Protein AF-A0A445CK31-F1 (afdb_monomer_lite)

pLDDT: mean 72.43, std 23.03, range [30.0, 97.19]

InterPro domains:
  IPR036047 F-box-like domain superfamily [SSF81383] (67-124)
  IPR040338 Putative F-box protein At1g67623-like [PTHR33784] (73-207)
  IPR057136 At2g35280-like, TPR domain [PF23310] (136-219)

Organism: Arachis hypogaea (NCBI:txid3818)

Radius of gyration: 24.24 Å; chains: 1; bounding box: 58×42×81 Å

Foldseek 3Di:
DDPDPVVVVVVVLVQLVVLLVVLCVVLVVPDDDDDCVCVVVVPDPVVPPPDDDDDDDDDDDDPPPPPVPPDPLVVDDLQVLLVVLLVQQLVDPSVLSVQLNPDPSSVVSSPDLSNLLNGDPVSDALQVLLVDCDDSNVVSLVSSVVSPNLNSLLSVLVNCVPNVVVNVSSLVSLVVSVVVPDPSSLLVNLVCLCPVNPDPVSNVVSVVSVVVCVVVVVVVVVVVSVVRNVVVVVVVVVVVVVVD

Structure (mmCIF, N/CA/C/O backbone):
data_AF-A0A445CK31-F1
#
_entry.id   AF-A0A445CK31-F1
#
loop_
_atom_site.group_PDB
_atom_site.id
_atom_site.type_symbol
_atom_site.label_atom_id
_atom_site.label_alt_id
_atom_site.label_comp_id
_atom_site.label_asym_id
_atom_site.label_entity_id
_atom_site.label_seq_id
_atom_site.pdbx_PDB_ins_code
_atom_site.Cartn_x
_atom_site.Cartn_y
_atom_site.Cartn_z
_atom_site.occupancy
_atom_site.B_iso_or_equiv
_atom_site.auth_seq_id
_atom_site.auth_comp_id
_atom_site.auth_asym_id
_atom_site.auth_atom_id
_atom_site.pdbx_PDB_model_num
ATOM 1 N N . MET A 1 1 ? -38.264 -17.952 15.409 1.00 32.66 1 MET A N 1
ATOM 2 C CA . MET A 1 1 ? -37.020 -18.048 14.614 1.00 32.66 1 MET A CA 1
ATOM 3 C C . MET A 1 1 ? -36.109 -16.921 15.067 1.00 32.66 1 MET A C 1
ATOM 5 O O . MET A 1 1 ? -36.376 -15.781 14.728 1.00 32.66 1 MET A O 1
ATOM 9 N N . GLY A 1 2 ? -35.140 -17.196 15.935 1.00 40.47 2 GLY A N 1
ATOM 10 C CA . GLY A 1 2 ? -34.363 -16.142 16.592 1.00 40.47 2 GLY A CA 1
ATOM 11 C C . GLY A 1 2 ? -33.250 -16.729 17.446 1.00 40.47 2 GLY A C 1
ATOM 12 O O . GLY A 1 2 ? -33.326 -16.686 18.663 1.00 40.47 2 GLY A O 1
ATOM 13 N N . ALA A 1 3 ? -32.277 -17.359 16.794 1.00 35.12 3 ALA A N 1
ATOM 14 C CA . ALA A 1 3 ? -31.026 -17.811 17.396 1.00 35.12 3 ALA A CA 1
ATOM 15 C C . ALA A 1 3 ? -30.030 -18.053 16.250 1.00 35.12 3 ALA A C 1
ATOM 17 O O . ALA A 1 3 ? -29.994 -19.140 15.682 1.00 35.12 3 ALA A O 1
ATOM 18 N N . SER A 1 4 ? -29.297 -17.017 15.836 1.00 37.91 4 SER A N 1
ATOM 19 C CA . SER A 1 4 ? -28.162 -17.170 14.900 1.00 37.91 4 SER A CA 1
ATOM 20 C C . SER A 1 4 ? -27.179 -15.991 14.898 1.00 37.91 4 SER A C 1
ATOM 22 O O . SER A 1 4 ? -26.042 -16.165 14.468 1.00 37.91 4 SER A O 1
ATOM 24 N N . ASN A 1 5 ? -27.541 -14.817 15.433 1.00 35.84 5 ASN A N 1
ATOM 25 C CA . ASN A 1 5 ? -26.630 -13.663 15.427 1.00 35.84 5 ASN A CA 1
ATOM 26 C C . ASN A 1 5 ? -25.505 -13.744 16.475 1.00 35.84 5 ASN A C 1
ATOM 28 O O . ASN A 1 5 ? -24.378 -13.364 16.168 1.00 35.84 5 ASN A O 1
ATOM 32 N N . ASP A 1 6 ? -25.749 -14.285 17.673 1.00 35.91 6 ASP A N 1
ATOM 33 C CA . ASP A 1 6 ? -24.729 -14.307 18.739 1.00 35.91 6 ASP A CA 1
ATOM 34 C C . ASP A 1 6 ? -23.572 -15.286 18.468 1.00 35.91 6 ASP A C 1
ATOM 36 O O . ASP A 1 6 ? -22.437 -15.030 18.873 1.00 35.91 6 ASP A O 1
ATOM 40 N N . SER A 1 7 ? -23.816 -16.367 17.718 1.00 33.72 7 SER A N 1
ATOM 41 C CA . SER A 1 7 ? -22.784 -17.338 17.322 1.00 33.72 7 SER A CA 1
ATOM 42 C C . SER A 1 7 ? -21.912 -16.858 16.159 1.00 33.72 7 SER A C 1
ATOM 44 O O . SER A 1 7 ? -20.733 -17.188 16.104 1.00 33.72 7 SER A O 1
ATOM 46 N N . LEU A 1 8 ? -22.455 -16.052 15.241 1.00 32.41 8 LEU A N 1
ATOM 47 C CA . LEU A 1 8 ? -21.660 -15.390 14.197 1.00 32.41 8 LEU A CA 1
ATOM 48 C C . LEU A 1 8 ? -20.801 -14.262 14.791 1.00 32.41 8 LEU A C 1
ATOM 50 O O . LEU A 1 8 ? -19.651 -14.076 14.398 1.00 32.41 8 LEU A O 1
ATOM 54 N N . LEU A 1 9 ? -21.331 -13.548 15.789 1.00 32.16 9 LEU A N 1
ATOM 55 C CA . LEU A 1 9 ? -20.642 -12.462 16.489 1.00 32.16 9 LEU A CA 1
ATOM 56 C C . LEU A 1 9 ? -19.445 -12.933 17.330 1.00 32.16 9 LEU A C 1
ATOM 58 O O . LEU A 1 9 ? -18.441 -12.221 17.393 1.00 32.16 9 LEU A O 1
ATOM 62 N N . SER A 1 10 ? -19.511 -14.116 17.951 1.00 32.97 10 SER A N 1
ATOM 63 C CA . SER A 1 10 ? -18.375 -14.676 18.698 1.00 32.97 10 SER A CA 1
ATOM 64 C C . SER A 1 10 ? -17.238 -15.115 17.769 1.00 32.97 10 SER A C 1
ATOM 66 O O . SER A 1 10 ? -16.079 -14.802 18.034 1.00 32.97 10 SER A O 1
ATOM 68 N N . VAL A 1 11 ? -17.562 -15.735 16.630 1.00 33.84 11 VAL A N 1
ATOM 69 C CA . VAL A 1 11 ? -16.584 -16.145 15.605 1.00 33.84 11 VAL A CA 1
ATOM 70 C C . VAL A 1 11 ? -15.890 -14.933 14.971 1.00 33.84 11 VAL A C 1
ATOM 72 O O . VAL A 1 11 ? -14.676 -14.949 14.772 1.00 33.84 11 VAL A O 1
ATOM 75 N N . LEU A 1 12 ? -16.626 -13.845 14.720 1.00 36.56 12 LEU A N 1
ATOM 76 C CA . LEU A 1 12 ? -16.078 -12.601 14.161 1.00 36.56 12 LEU A CA 1
ATOM 77 C C . LEU A 1 12 ? -15.146 -11.858 15.132 1.00 36.56 12 LEU A C 1
ATOM 79 O O . LEU A 1 12 ? -14.173 -11.244 14.691 1.00 36.56 12 LEU A O 1
ATOM 83 N N . CYS A 1 13 ? -15.419 -11.923 16.439 1.00 39.50 13 CYS A N 1
ATOM 84 C CA . CYS A 1 13 ? -14.559 -11.341 17.472 1.00 39.50 13 CYS A CA 1
ATOM 85 C C . CYS A 1 13 ? -13.251 -12.139 17.619 1.00 39.50 13 CYS A C 1
ATOM 87 O O . CYS A 1 13 ? -12.172 -11.555 17.696 1.00 39.50 13 CYS A O 1
ATOM 89 N N . VAL A 1 14 ? -13.335 -13.474 17.563 1.00 45.78 14 VAL A N 1
ATOM 90 C CA . VAL A 1 14 ? -12.165 -14.370 17.569 1.00 45.78 14 VAL A CA 1
ATOM 91 C C . VAL A 1 14 ? -11.302 -14.163 16.328 1.00 45.78 14 VAL A C 1
ATOM 93 O O . VAL A 1 14 ? -10.081 -14.142 16.448 1.00 45.78 14 VAL A O 1
ATOM 96 N N . HIS A 1 15 ? -11.911 -13.951 15.157 1.00 48.53 15 HIS A N 1
ATOM 97 C CA . HIS A 1 15 ? -11.161 -13.635 13.946 1.00 48.53 15 HIS A CA 1
ATOM 98 C C . HIS A 1 15 ? -10.360 -12.344 14.111 1.00 48.53 15 HIS A C 1
ATOM 100 O O . HIS A 1 15 ? -9.149 -12.408 13.956 1.00 48.53 15 HIS A O 1
ATOM 106 N N . CYS A 1 16 ? -10.982 -11.230 14.518 1.00 43.97 16 CYS A N 1
ATOM 107 C CA . CYS A 1 16 ? -10.276 -9.962 14.767 1.00 43.97 16 CYS A CA 1
ATOM 108 C C . CYS A 1 16 ? -9.172 -10.077 15.823 1.00 43.97 16 CYS A C 1
ATOM 110 O O . CYS A 1 16 ? -8.088 -9.540 15.628 1.00 43.97 16 CYS A O 1
ATOM 112 N N . LEU A 1 17 ? -9.420 -10.793 16.923 1.00 49.41 17 LEU A N 1
ATOM 113 C CA . LEU A 1 17 ? -8.401 -11.065 17.940 1.00 49.41 17 LEU A CA 1
ATOM 114 C C . LEU A 1 17 ? -7.243 -11.893 17.376 1.00 49.41 17 LEU A C 1
ATOM 116 O O . LEU A 1 17 ? -6.097 -11.630 17.719 1.00 49.41 17 LEU A O 1
ATOM 120 N N . ALA A 1 18 ? -7.516 -12.853 16.492 1.00 54.72 18 ALA A N 1
ATOM 121 C CA . ALA A 1 18 ? -6.482 -13.615 15.804 1.00 54.72 18 ALA A CA 1
ATOM 122 C C . ALA A 1 18 ? -5.712 -12.760 14.785 1.00 54.72 18 ALA A C 1
ATOM 124 O O . ALA A 1 18 ? -4.500 -12.921 14.680 1.00 54.72 18 ALA A O 1
ATOM 125 N N . GLU A 1 19 ? -6.374 -11.839 14.073 1.00 53.41 19 GLU A N 1
ATOM 126 C CA . GLU A 1 19 ? -5.710 -10.870 13.185 1.00 53.41 19 GLU A CA 1
ATOM 127 C C . GLU A 1 19 ? -4.792 -9.956 14.003 1.00 53.41 19 GLU A C 1
ATOM 129 O O . GLU A 1 19 ? -3.611 -9.837 13.693 1.00 53.41 19 GLU A O 1
ATOM 134 N N . PHE A 1 20 ? -5.289 -9.407 15.113 1.00 51.22 20 PHE A N 1
ATOM 135 C CA . PHE A 1 20 ? -4.514 -8.561 16.015 1.00 51.22 20 PHE A CA 1
ATOM 136 C C . PHE A 1 20 ? -3.342 -9.300 16.668 1.00 51.22 20 PHE A C 1
ATOM 138 O O . PHE A 1 20 ? -2.221 -8.808 16.626 1.00 51.22 20 PHE A O 1
ATOM 145 N N . GLU A 1 21 ? -3.555 -10.486 17.241 1.00 51.34 21 GLU A N 1
ATOM 146 C CA . GLU A 1 21 ? -2.490 -11.284 17.861 1.00 51.34 21 GLU A CA 1
ATOM 147 C C . GLU A 1 21 ? -1.450 -11.744 16.833 1.00 51.34 21 GLU A C 1
ATOM 149 O O . GLU A 1 21 ? -0.257 -11.764 17.134 1.00 51.34 21 GLU A O 1
ATOM 154 N N . TYR A 1 22 ? -1.866 -12.073 15.605 1.00 59.03 22 TYR A N 1
ATOM 155 C CA . TYR A 1 22 ? -0.945 -12.379 14.510 1.00 59.03 22 TYR A CA 1
ATOM 156 C C . TYR A 1 22 ? -0.081 -11.161 14.167 1.00 59.03 22 TYR A C 1
ATOM 158 O O . TYR A 1 22 ? 1.147 -11.257 14.173 1.00 59.03 22 TYR A O 1
ATOM 166 N N . MET A 1 23 ? -0.705 -9.999 13.960 1.00 56.53 23 MET A N 1
ATOM 167 C CA . MET A 1 23 ? -0.007 -8.753 13.632 1.00 56.53 23 MET A CA 1
ATOM 168 C C . MET A 1 23 ? 0.908 -8.288 14.772 1.00 56.53 23 MET A C 1
ATOM 170 O O . MET A 1 23 ? 2.070 -7.955 14.543 1.00 56.53 23 MET A O 1
ATOM 174 N N . LYS A 1 24 ? 0.437 -8.364 16.021 1.00 55.00 24 LYS A N 1
ATOM 175 C CA . LYS A 1 24 ? 1.193 -8.024 17.231 1.00 55.00 24 LYS A CA 1
ATOM 176 C C . LYS A 1 24 ? 2.392 -8.944 17.441 1.00 55.00 24 LYS A C 1
ATOM 178 O O . LYS A 1 24 ? 3.468 -8.461 17.776 1.00 55.00 24 LYS A O 1
ATOM 183 N N . ARG A 1 25 ? 2.258 -10.257 17.214 1.00 56.91 25 ARG A N 1
ATOM 184 C CA . ARG A 1 25 ? 3.387 -11.206 17.307 1.00 56.91 25 ARG A CA 1
ATOM 185 C C . ARG A 1 25 ? 4.464 -10.940 16.262 1.00 56.91 25 ARG A C 1
ATOM 187 O O . ARG A 1 25 ? 5.641 -11.116 16.569 1.00 56.91 25 ARG A O 1
ATOM 194 N N . GLN A 1 26 ? 4.077 -10.514 15.061 1.00 51.72 26 GLN A N 1
ATOM 195 C CA . GLN A 1 26 ? 5.034 -10.129 14.022 1.00 51.72 26 GLN A CA 1
ATOM 196 C C . GLN A 1 26 ? 5.725 -8.796 14.357 1.00 51.72 26 GLN A C 1
ATOM 198 O O . GLN A 1 26 ? 6.923 -8.664 14.122 1.00 51.72 26 GLN A O 1
ATOM 203 N N . ASN A 1 27 ? 5.011 -7.842 14.970 1.00 45.34 27 ASN A N 1
ATOM 204 C CA . ASN A 1 27 ? 5.544 -6.517 15.314 1.00 45.34 27 ASN A CA 1
ATOM 205 C C . ASN A 1 27 ? 6.386 -6.497 16.611 1.00 45.34 27 ASN A C 1
ATOM 207 O O . ASN A 1 27 ? 7.367 -5.761 16.722 1.00 45.34 27 ASN A O 1
ATOM 211 N N . ALA A 1 28 ? 6.070 -7.361 17.584 1.00 42.91 28 ALA A N 1
ATOM 212 C CA . ALA A 1 28 ? 6.799 -7.494 18.852 1.00 42.91 28 ALA A CA 1
ATOM 213 C C . ALA A 1 28 ? 8.251 -7.987 18.688 1.00 42.91 28 ALA A C 1
ATOM 215 O O . ALA A 1 28 ? 9.035 -7.918 19.634 1.00 42.91 28 ALA A O 1
ATOM 216 N N . ARG A 1 29 ? 8.633 -8.460 17.493 1.00 39.72 29 ARG A N 1
ATOM 217 C CA . ARG A 1 29 ? 10.030 -8.758 17.146 1.00 39.72 29 ARG A CA 1
ATOM 218 C C . ARG A 1 29 ? 10.835 -7.528 16.696 1.00 39.72 29 ARG A C 1
ATOM 220 O O . ARG A 1 29 ? 12.042 -7.676 16.541 1.00 39.72 29 ARG A O 1
ATOM 227 N N . SER A 1 30 ? 10.230 -6.344 16.514 1.00 39.62 30 SER A N 1
ATOM 228 C CA . SER A 1 30 ? 10.926 -5.185 15.918 1.00 39.62 30 SER A CA 1
ATOM 229 C C . SER A 1 30 ? 10.889 -3.841 16.656 1.00 39.62 30 SER A C 1
ATOM 231 O O . SER A 1 30 ? 11.716 -3.004 16.314 1.00 39.62 30 SER A O 1
ATOM 233 N N . SER A 1 31 ? 10.055 -3.586 17.670 1.00 30.00 31 SER A N 1
ATOM 234 C CA . SER A 1 31 ? 10.205 -2.351 18.474 1.00 30.00 31 SER A CA 1
ATOM 235 C C . SER A 1 31 ? 9.333 -2.326 19.726 1.00 30.00 31 SER A C 1
ATOM 237 O O . SER A 1 31 ? 8.120 -2.496 19.653 1.00 30.00 31 SER A O 1
ATOM 239 N N . VAL A 1 32 ? 9.954 -2.034 20.871 1.00 41.84 32 VAL A N 1
ATOM 240 C CA . VAL A 1 32 ? 9.282 -1.619 22.108 1.00 41.84 32 VAL A CA 1
ATOM 241 C C . VAL A 1 32 ? 9.127 -0.104 22.063 1.00 41.84 32 VAL A C 1
ATOM 243 O O . VAL A 1 32 ? 10.099 0.598 22.317 1.00 41.84 32 VAL A O 1
ATOM 246 N N . THR A 1 33 ? 7.926 0.412 21.807 1.00 35.81 33 THR A N 1
ATOM 247 C CA . THR A 1 33 ? 7.566 1.772 22.237 1.00 35.81 33 THR A CA 1
ATOM 248 C C . THR A 1 33 ? 6.090 1.859 22.603 1.00 35.81 33 THR A C 1
ATOM 250 O O . THR A 1 33 ? 5.21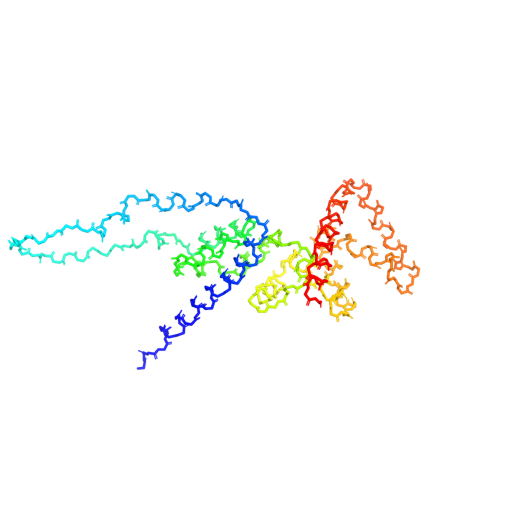3 1.436 21.861 1.00 35.81 33 THR A O 1
ATOM 253 N N . ASN A 1 34 ? 5.865 2.401 23.798 1.00 40.66 34 ASN A N 1
ATOM 254 C CA . ASN A 1 34 ? 4.604 2.524 24.517 1.00 40.66 34 ASN A CA 1
ATOM 255 C C . ASN A 1 34 ? 3.560 3.377 23.775 1.00 40.66 34 ASN A C 1
ATOM 257 O O . ASN A 1 34 ? 3.828 4.543 23.490 1.00 40.66 34 ASN A O 1
ATOM 261 N N . SER A 1 35 ? 2.340 2.859 23.590 1.00 35.72 35 SER A N 1
ATOM 262 C CA . SER A 1 35 ? 1.177 3.685 23.233 1.00 35.72 35 SER A CA 1
ATOM 263 C C . SER A 1 35 ? 0.517 4.232 24.508 1.00 35.72 35 SER A C 1
ATOM 265 O O . SER A 1 35 ? -0.133 3.519 25.278 1.00 35.72 35 SER A O 1
ATOM 267 N N . SER A 1 36 ? 0.717 5.529 24.749 1.00 34.38 36 SER A N 1
ATOM 268 C CA . SER A 1 36 ? 0.234 6.309 25.902 1.00 34.38 36 SER A CA 1
ATOM 269 C C . SER A 1 36 ? -1.296 6.441 25.988 1.00 34.38 36 SER A C 1
ATOM 271 O O . SER A 1 36 ? -1.816 6.960 26.976 1.00 34.38 36 SER A O 1
ATOM 273 N N . ILE A 1 37 ? -2.041 5.948 24.993 1.00 35.56 37 ILE A N 1
ATOM 274 C CA . ILE A 1 37 ? -3.513 5.997 24.968 1.00 35.56 37 ILE A CA 1
ATOM 275 C C . ILE A 1 37 ? -4.117 5.030 25.999 1.00 35.56 37 ILE A C 1
ATOM 277 O O . ILE A 1 37 ? -5.138 5.343 26.622 1.00 35.56 37 ILE A O 1
ATOM 281 N N . LEU A 1 38 ? -3.435 3.913 26.289 1.00 38.12 38 LEU A N 1
ATOM 282 C CA . LEU A 1 38 ? -3.850 2.970 27.335 1.00 38.12 38 LEU A CA 1
ATOM 283 C C . LEU A 1 38 ? -3.908 3.632 28.722 1.00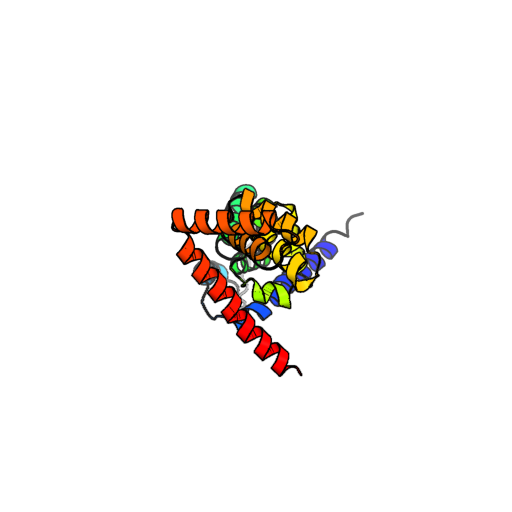 38.12 38 LEU A C 1
ATOM 285 O O . LEU A 1 38 ? -4.736 3.260 29.553 1.00 38.12 38 LEU A O 1
ATOM 289 N N . PHE A 1 39 ? -3.079 4.651 28.965 1.00 30.86 39 PHE A N 1
ATOM 290 C CA . PHE A 1 39 ? -3.001 5.299 30.271 1.00 30.86 39 PHE A CA 1
ATOM 291 C C . PHE A 1 39 ? -4.186 6.233 30.548 1.00 30.86 39 PHE A C 1
ATOM 293 O O . PHE A 1 39 ? -4.574 6.392 31.703 1.00 30.86 39 PHE A O 1
ATOM 300 N N . ILE A 1 40 ? -4.805 6.820 29.520 1.00 34.75 40 ILE A N 1
ATOM 301 C CA . ILE A 1 40 ? -5.924 7.756 29.717 1.00 34.75 40 ILE A CA 1
ATOM 302 C C . ILE A 1 40 ? -7.246 7.000 29.914 1.00 34.75 40 ILE A C 1
ATOM 304 O O . ILE A 1 40 ? -8.057 7.396 30.749 1.00 34.75 40 ILE A O 1
ATOM 308 N N . ILE A 1 41 ? -7.443 5.865 29.234 1.00 39.81 41 ILE A N 1
ATOM 309 C CA . ILE A 1 41 ? -8.677 5.071 29.370 1.00 39.81 41 ILE A CA 1
ATOM 310 C C . ILE A 1 41 ? -8.619 4.152 30.605 1.00 39.81 41 ILE A C 1
ATOM 312 O O . ILE A 1 41 ? -9.622 4.002 31.304 1.00 39.81 41 ILE A O 1
ATOM 316 N N . SER A 1 42 ? -7.444 3.600 30.948 1.00 36.31 42 SER A N 1
ATOM 317 C CA . SER A 1 42 ? -7.292 2.708 32.111 1.00 36.31 42 SER A CA 1
ATOM 318 C C . SER A 1 42 ? -7.338 3.425 33.468 1.00 36.31 42 SER A C 1
ATOM 320 O O . SER A 1 42 ? -7.583 2.767 34.478 1.00 36.31 42 SER A O 1
ATOM 322 N N . ASN A 1 43 ? -7.111 4.742 33.521 1.00 33.03 43 ASN A N 1
ATOM 323 C CA . ASN A 1 43 ? -7.119 5.514 34.772 1.00 33.03 43 ASN A CA 1
ATOM 324 C C . ASN A 1 43 ? -8.461 6.194 35.078 1.00 33.03 43 ASN A C 1
ATOM 326 O O . ASN A 1 43 ? -8.530 7.041 35.968 1.00 33.03 43 ASN A O 1
ATOM 330 N N . ASN A 1 44 ? -9.544 5.814 34.392 1.00 34.41 44 ASN A N 1
ATOM 331 C CA . ASN A 1 44 ? -10.876 6.256 34.784 1.00 34.41 44 ASN A CA 1
ATOM 332 C C . ASN A 1 44 ? -11.232 5.653 36.164 1.00 34.41 44 ASN A C 1
ATOM 334 O O . ASN A 1 44 ? -11.283 4.427 36.290 1.00 34.41 44 ASN A O 1
ATOM 338 N N . PRO A 1 45 ? -11.516 6.463 37.204 1.00 35.25 45 PRO A N 1
ATOM 339 C CA . PRO A 1 45 ? -11.845 5.972 38.547 1.00 35.25 45 PRO A CA 1
ATOM 340 C C . PRO A 1 45 ? -13.071 5.043 38.600 1.00 35.25 45 PRO A C 1
ATOM 342 O O . PRO A 1 45 ? -13.274 4.348 39.595 1.00 35.25 45 PRO A O 1
ATOM 345 N N . SER A 1 46 ? -13.874 4.997 37.533 1.00 43.50 46 SER A N 1
ATOM 346 C CA . SER A 1 46 ? -15.103 4.200 37.456 1.00 43.50 46 SER A CA 1
ATOM 347 C C . SER A 1 46 ? -14.877 2.687 37.315 1.00 43.50 46 SER A C 1
ATOM 349 O O . SER A 1 46 ? -15.799 1.918 37.569 1.00 43.50 46 SER A O 1
ATOM 351 N N . THR A 1 47 ? -13.673 2.219 36.959 1.00 37.50 47 THR A N 1
ATOM 352 C CA . THR A 1 47 ? -13.374 0.773 36.837 1.00 37.50 47 THR A CA 1
ATOM 353 C C . THR A 1 47 ? -12.906 0.127 38.145 1.00 37.50 47 THR A C 1
ATOM 355 O O . THR A 1 47 ? -12.848 -1.098 38.235 1.00 37.50 47 THR A O 1
ATOM 358 N N . LYS A 1 48 ? -12.633 0.915 39.196 1.00 31.91 48 LYS A N 1
ATOM 359 C CA . LYS A 1 48 ? -12.192 0.407 40.511 1.00 31.91 48 LYS A CA 1
ATOM 360 C C . LYS A 1 48 ? -13.317 -0.084 41.431 1.00 31.91 48 LYS A C 1
ATOM 362 O O . LYS A 1 48 ? -13.020 -0.603 42.500 1.00 31.91 48 LYS A O 1
ATOM 367 N N . PHE A 1 49 ? -14.588 0.022 41.041 1.00 31.05 49 PHE A N 1
ATOM 368 C CA . PHE A 1 49 ? -15.712 -0.310 41.931 1.00 31.05 49 PHE A CA 1
ATOM 369 C C . PHE A 1 49 ? -16.166 -1.780 41.931 1.00 31.05 49 PHE A C 1
ATOM 371 O O . PHE A 1 49 ? -17.127 -2.105 42.623 1.00 31.05 49 PHE A O 1
ATOM 378 N N . LEU A 1 50 ? -15.494 -2.691 41.215 1.00 38.97 50 LEU A N 1
ATOM 379 C CA . LEU A 1 50 ? -15.941 -4.091 41.105 1.00 38.97 50 LEU A CA 1
ATOM 380 C C . LEU A 1 50 ? -15.116 -5.137 41.866 1.00 38.97 50 LEU A C 1
ATOM 382 O O . LEU A 1 50 ? -15.293 -6.327 41.616 1.00 38.97 50 LEU A O 1
ATOM 386 N N . GLN A 1 51 ? -14.286 -4.759 42.844 1.00 40.62 51 GLN A N 1
ATOM 387 C CA . GLN A 1 51 ? -13.706 -5.752 43.758 1.00 40.62 51 GLN A CA 1
ATOM 388 C C . GLN A 1 51 ? -13.764 -5.328 45.232 1.00 40.62 51 GLN A C 1
ATOM 390 O O . GLN A 1 51 ? -13.076 -4.413 45.667 1.00 40.62 51 GLN A O 1
ATOM 395 N N . MET A 1 52 ? -14.552 -6.118 45.971 1.00 33.12 52 MET A N 1
ATOM 396 C CA . MET A 1 52 ? -14.609 -6.303 47.427 1.00 33.12 52 MET A CA 1
ATOM 397 C C . MET A 1 52 ? -15.271 -5.217 48.292 1.00 33.12 52 MET A C 1
ATOM 399 O O . MET A 1 52 ? -14.649 -4.238 48.686 1.00 33.12 52 MET A O 1
ATOM 403 N N . ALA A 1 53 ? -16.486 -5.522 48.761 1.00 30.64 53 ALA A N 1
ATOM 404 C CA . ALA A 1 53 ? -16.895 -5.292 50.148 1.00 30.64 53 ALA A CA 1
ATOM 405 C C . ALA A 1 53 ? -17.978 -6.317 50.529 1.00 30.64 53 ALA A C 1
ATOM 407 O O . ALA A 1 53 ? -18.923 -6.543 49.776 1.00 30.64 53 ALA A O 1
ATOM 408 N N . GLY A 1 54 ? -17.763 -6.990 51.659 1.00 31.36 54 GLY A N 1
ATOM 409 C CA . GLY A 1 54 ? -18.556 -8.115 52.137 1.00 31.36 54 GLY A CA 1
ATOM 410 C C . GLY A 1 54 ? -19.960 -7.766 52.631 1.00 31.36 54 GLY A C 1
ATOM 411 O O . GLY A 1 54 ? -20.366 -6.611 52.733 1.00 31.36 54 GLY A O 1
ATOM 412 N N . SER A 1 55 ? -20.678 -8.840 52.940 1.00 38.50 55 SER A N 1
ATOM 413 C CA . SER A 1 55 ? -22.035 -8.901 53.476 1.00 38.50 55 SER A CA 1
ATOM 414 C C . SER A 1 55 ? -22.316 -7.932 54.628 1.00 38.50 55 SER A C 1
ATOM 416 O O . SER A 1 55 ? -21.603 -7.934 55.632 1.00 38.50 55 SER A O 1
ATOM 418 N N . SER A 1 56 ? -23.444 -7.229 54.542 1.00 34.34 56 SER A N 1
ATOM 419 C CA . SER A 1 56 ? -24.254 -6.849 55.701 1.00 34.34 56 SER A CA 1
ATOM 420 C C . SER A 1 56 ? -25.688 -6.591 55.234 1.00 34.34 56 SER A C 1
ATOM 422 O O . SER A 1 56 ? -25.929 -5.724 54.394 1.00 34.34 56 SER A O 1
ATOM 424 N N . GLU A 1 57 ? -26.622 -7.404 55.725 1.00 45.25 57 GLU A N 1
ATOM 425 C CA . GLU A 1 57 ? -28.059 -7.285 55.480 1.00 45.25 57 GLU A CA 1
ATOM 426 C C . GLU A 1 57 ? -28.605 -5.980 56.070 1.00 45.25 57 GLU A C 1
ATOM 428 O O . GLU A 1 57 ? -28.392 -5.673 57.246 1.00 45.25 57 GLU A O 1
ATOM 433 N N . LYS A 1 58 ? -29.387 -5.237 55.280 1.00 35.00 58 LYS A N 1
ATOM 434 C CA . LYS A 1 58 ? -30.417 -4.357 55.836 1.00 35.00 58 LYS A CA 1
ATOM 435 C C . LYS A 1 58 ? -31.542 -4.114 54.838 1.00 35.00 58 LYS A C 1
ATOM 437 O O . LYS A 1 58 ? -31.364 -3.450 53.817 1.00 35.00 58 LYS A O 1
ATOM 442 N N . ASP A 1 59 ? -32.703 -4.657 55.185 1.00 42.88 59 ASP A N 1
ATOM 443 C CA . ASP A 1 59 ? -33.995 -4.440 54.546 1.00 42.88 59 ASP A CA 1
ATOM 444 C C . ASP A 1 59 ? -34.281 -2.956 54.304 1.00 42.88 59 ASP A C 1
ATOM 446 O O . ASP A 1 59 ? -34.497 -2.186 55.239 1.00 42.88 59 ASP A O 1
ATOM 450 N N . THR A 1 60 ? -34.366 -2.564 53.035 1.00 36.12 60 THR A N 1
ATOM 451 C CA . THR A 1 60 ? -35.139 -1.395 52.602 1.00 36.12 60 THR A CA 1
ATOM 452 C C . THR A 1 60 ? -35.726 -1.672 51.221 1.00 36.12 60 THR A C 1
ATOM 454 O O . THR A 1 60 ? -35.038 -2.119 50.306 1.00 36.12 60 THR A O 1
ATOM 457 N N . LYS A 1 61 ? -37.040 -1.451 51.095 1.00 45.59 61 LYS A N 1
ATOM 458 C CA . LYS A 1 61 ? -37.836 -1.669 49.880 1.00 45.59 61 LYS A CA 1
ATOM 459 C C . LYS A 1 61 ? -37.201 -0.942 48.690 1.00 45.59 61 LYS A C 1
ATOM 461 O O . LYS A 1 61 ? -37.227 0.286 48.629 1.00 45.59 61 LYS A O 1
ATOM 466 N N . LYS A 1 62 ? -36.648 -1.707 47.749 1.00 35.97 62 LYS A N 1
ATOM 467 C CA . LYS A 1 62 ? -36.055 -1.197 46.513 1.00 35.97 62 LYS A CA 1
ATOM 468 C C . LYS A 1 62 ? -37.174 -0.882 45.520 1.00 35.97 62 LYS A C 1
ATOM 470 O O . LYS A 1 62 ? -37.831 -1.782 45.008 1.00 35.97 62 LYS A O 1
ATOM 475 N N . VAL A 1 63 ? -37.410 0.403 45.274 1.00 39.84 63 VAL A N 1
ATOM 476 C CA . VAL A 1 63 ? -38.041 0.843 44.028 1.00 39.84 63 VAL A CA 1
ATOM 477 C C . VAL A 1 63 ? -36.981 0.643 42.951 1.00 39.84 63 VAL A C 1
ATOM 479 O O . VAL A 1 63 ? -35.974 1.350 42.951 1.00 39.84 63 VAL A O 1
ATOM 482 N N . ASP A 1 64 ? -37.169 -0.347 42.079 1.00 35.28 64 ASP A N 1
ATOM 483 C CA . ASP A 1 64 ? -36.326 -0.528 40.896 1.00 35.28 64 ASP A CA 1
ATOM 484 C C . ASP A 1 64 ? -36.625 0.602 39.905 1.00 35.28 64 ASP A C 1
ATOM 486 O O . ASP A 1 64 ? -37.444 0.489 38.993 1.00 35.28 64 ASP A O 1
ATOM 490 N N . VAL A 1 65 ? -35.956 1.736 40.102 1.00 41.72 65 VAL A N 1
ATOM 491 C CA . VAL A 1 65 ? -35.757 2.706 39.032 1.00 41.72 65 VAL A CA 1
ATOM 492 C C . VAL A 1 65 ? -34.680 2.113 38.130 1.00 41.72 65 VAL A C 1
ATOM 494 O O . VAL A 1 65 ? -33.488 2.211 38.422 1.00 41.72 65 VAL A O 1
ATOM 497 N N . PHE A 1 66 ? -35.096 1.469 37.039 1.00 44.38 66 PHE A N 1
ATOM 498 C CA . PHE A 1 66 ? -34.203 1.151 35.927 1.00 44.38 66 PHE A CA 1
ATOM 499 C C . PHE A 1 66 ? -33.757 2.470 35.289 1.00 44.38 66 PHE A C 1
ATOM 501 O O . PHE A 1 66 ? -34.354 2.958 34.332 1.00 44.38 66 PHE A O 1
ATOM 508 N N . VAL A 1 67 ? -32.710 3.079 35.841 1.00 47.56 67 VAL A N 1
ATOM 509 C CA . VAL A 1 67 ? -31.958 4.108 35.130 1.00 47.56 67 VAL A CA 1
ATOM 510 C C . VAL A 1 67 ? -31.272 3.380 33.982 1.00 47.56 67 VAL A C 1
ATOM 512 O O . VAL A 1 67 ? -30.313 2.637 34.196 1.00 47.56 67 VAL A O 1
ATOM 515 N N . GLN A 1 68 ? -31.799 3.528 32.765 1.00 51.69 68 GLN A N 1
ATOM 516 C CA . GLN A 1 68 ? -31.073 3.132 31.564 1.00 51.69 68 GLN A CA 1
ATOM 517 C C . GLN A 1 68 ? -29.820 4.000 31.499 1.00 51.69 68 GLN A C 1
ATOM 519 O O . GLN A 1 68 ? -29.860 5.152 31.079 1.00 51.69 68 GLN A O 1
ATOM 524 N N . HIS A 1 69 ? -28.708 3.466 31.992 1.00 58.03 69 HIS A N 1
ATOM 525 C CA . HIS A 1 69 ? -27.426 4.122 31.843 1.00 58.03 69 HIS A CA 1
ATOM 526 C C . HIS A 1 69 ? -27.004 3.931 30.385 1.00 58.03 69 HIS A C 1
ATOM 528 O O . HIS A 1 69 ? -26.511 2.868 30.005 1.00 58.03 69 HIS A O 1
ATOM 534 N N . GLU A 1 70 ? -27.262 4.934 29.544 1.00 62.03 70 GLU A N 1
ATOM 535 C CA . GLU A 1 70 ? -26.721 4.944 28.190 1.00 62.03 70 GLU A CA 1
ATOM 536 C C . GLU A 1 70 ? -25.196 4.873 28.276 1.00 62.03 70 GLU A C 1
ATOM 538 O O . GLU A 1 70 ? -24.550 5.615 29.022 1.00 62.03 70 GLU A O 1
ATOM 543 N N . CYS A 1 71 ? -24.617 3.923 27.541 1.00 69.75 71 CYS A N 1
ATOM 544 C CA . CYS A 1 71 ? -23.174 3.822 27.420 1.00 69.75 71 CYS A CA 1
ATOM 545 C C . CYS A 1 71 ? -22.653 5.145 26.838 1.00 69.75 71 CYS A C 1
ATOM 547 O O . CYS A 1 71 ? -23.124 5.533 25.768 1.00 69.75 71 CYS A O 1
ATOM 549 N N . PRO A 1 72 ? -21.659 5.807 27.459 1.00 74.88 72 PRO A N 1
ATOM 550 C CA . PRO A 1 72 ? -21.124 7.070 26.951 1.00 74.88 72 PRO A CA 1
ATOM 551 C C . PRO A 1 72 ? -20.641 7.000 25.495 1.00 74.88 72 PRO A C 1
ATOM 553 O O . PRO A 1 72 ? -20.634 8.003 24.792 1.00 74.88 72 PRO A O 1
ATOM 556 N N . LEU A 1 73 ? -20.274 5.807 25.015 1.00 77.62 73 LEU A N 1
ATOM 557 C CA . LEU A 1 73 ? -19.849 5.582 23.631 1.00 77.62 73 LEU A CA 1
ATOM 558 C C . LEU A 1 73 ? -21.000 5.645 22.618 1.00 77.62 73 LEU A C 1
ATOM 560 O O . LEU A 1 73 ? -20.756 5.919 21.446 1.00 77.62 73 LEU A O 1
ATOM 564 N N . ASN A 1 74 ? -22.239 5.432 23.062 1.00 80.50 74 ASN A N 1
ATOM 565 C CA . ASN A 1 74 ? -23.432 5.555 22.224 1.00 80.5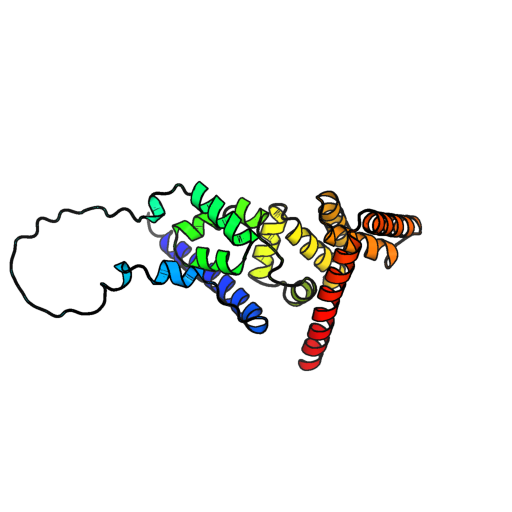0 74 ASN A CA 1
ATOM 566 C C . ASN A 1 74 ? -23.904 7.012 22.087 1.00 80.50 74 ASN A C 1
ATOM 568 O O . ASN A 1 74 ? -24.810 7.274 21.304 1.00 80.50 74 ASN A O 1
ATOM 572 N N . LEU A 1 75 ? -23.300 7.950 22.828 1.00 84.31 75 LEU A N 1
ATOM 573 C CA . LEU A 1 75 ? -23.638 9.375 22.754 1.00 84.31 75 LEU A CA 1
ATOM 574 C C . LEU A 1 75 ? -23.133 10.029 21.464 1.00 84.31 75 LEU A C 1
ATOM 576 O O . LEU A 1 75 ? -23.674 11.047 21.037 1.00 84.31 75 LEU A O 1
ATOM 580 N N . LEU A 1 76 ? -22.086 9.466 20.854 1.00 88.00 76 LEU A N 1
ATOM 581 C CA . LEU A 1 76 ? -21.551 9.952 19.589 1.00 88.00 76 LEU A CA 1
ATOM 582 C C . LEU A 1 76 ? -22.081 9.112 18.419 1.00 88.00 76 LEU A C 1
ATOM 584 O O . LEU A 1 76 ? -22.078 7.879 18.506 1.00 88.00 76 LEU A O 1
ATOM 588 N N . PRO A 1 77 ? -22.474 9.755 17.302 1.00 89.06 77 PRO A N 1
ATOM 589 C CA . PRO A 1 77 ? -22.799 9.054 16.068 1.00 89.06 77 PRO A CA 1
ATOM 590 C C . PRO A 1 77 ? -21.637 8.182 15.581 1.00 89.06 77 PRO A C 1
ATOM 592 O O . PRO A 1 77 ? -20.459 8.495 15.793 1.00 89.06 77 PRO A O 1
ATOM 595 N N . ARG A 1 78 ? -21.961 7.093 14.877 1.00 89.12 78 ARG A N 1
ATOM 596 C CA . ARG A 1 78 ? -20.970 6.152 14.323 1.00 89.12 78 ARG A CA 1
ATOM 597 C C . ARG A 1 78 ? -19.981 6.848 13.388 1.00 89.12 78 ARG A C 1
ATOM 599 O O . ARG A 1 78 ? -18.819 6.456 13.316 1.00 89.12 78 ARG A O 1
ATOM 606 N N . GLU A 1 79 ? -20.435 7.877 12.693 1.00 90.81 79 GLU A N 1
ATOM 607 C CA . GLU A 1 79 ? -19.662 8.668 11.743 1.00 90.81 79 GLU A CA 1
ATOM 608 C C . GLU A 1 79 ? -18.509 9.385 12.452 1.00 90.81 79 GLU A C 1
ATOM 610 O O . GLU A 1 79 ? -17.381 9.363 11.967 1.00 90.81 79 GLU A O 1
ATOM 615 N N . ILE A 1 80 ? -18.750 9.923 13.654 1.00 93.56 80 ILE A N 1
ATOM 616 C CA . ILE A 1 80 ? -17.708 10.566 14.468 1.00 93.56 80 ILE A CA 1
ATOM 617 C C . ILE A 1 80 ? -16.662 9.541 14.903 1.00 93.56 80 ILE A C 1
ATOM 619 O O . ILE A 1 80 ? -15.463 9.790 14.788 1.00 93.56 80 ILE A O 1
ATOM 623 N N . TRP A 1 81 ? -17.096 8.354 15.332 1.00 94.25 81 TRP A N 1
ATOM 624 C CA . TRP A 1 81 ? -16.168 7.269 15.653 1.00 94.25 81 TRP A CA 1
ATOM 625 C C . TRP A 1 81 ? -15.373 6.789 14.441 1.00 94.25 81 TRP A C 1
ATOM 627 O O . TRP A 1 81 ? -14.221 6.396 14.599 1.00 94.25 81 TRP A O 1
ATOM 637 N N . SER A 1 82 ? -15.964 6.829 13.247 1.00 94.25 82 SER A N 1
ATOM 638 C CA . SER A 1 82 ? -15.290 6.434 12.007 1.00 94.25 82 SER A CA 1
ATOM 639 C C . SER A 1 82 ? -14.219 7.454 11.627 1.00 94.25 82 SER A C 1
ATOM 641 O O . SER A 1 82 ? -13.103 7.055 11.328 1.00 94.25 82 SER A O 1
ATOM 643 N N . ILE A 1 83 ? -14.499 8.757 11.764 1.00 94.44 83 ILE A N 1
ATOM 644 C CA . ILE A 1 83 ? -13.497 9.825 11.593 1.00 94.44 83 ILE A CA 1
ATOM 645 C C . ILE A 1 83 ? -12.334 9.639 12.575 1.00 94.44 83 ILE A C 1
ATOM 647 O O . ILE A 1 83 ? -11.172 9.703 12.178 1.00 94.44 83 ILE A O 1
ATOM 651 N N . ILE A 1 84 ? -12.631 9.359 13.848 1.00 94.94 84 ILE A N 1
ATOM 652 C CA . ILE A 1 84 ? -11.596 9.076 14.852 1.00 94.94 84 ILE A CA 1
ATOM 653 C C . ILE A 1 84 ? -10.787 7.840 14.445 1.00 94.94 84 ILE A C 1
ATOM 655 O O . ILE A 1 84 ? -9.562 7.885 14.484 1.00 94.94 84 ILE A O 1
ATOM 659 N N . ALA A 1 85 ? -11.441 6.759 14.015 1.00 95.44 85 ALA A N 1
ATOM 660 C CA . ALA A 1 85 ? -10.759 5.546 13.576 1.00 95.44 85 ALA A CA 1
ATOM 661 C C . ALA A 1 85 ? -9.869 5.788 12.347 1.00 95.44 85 ALA A C 1
ATOM 663 O O . ALA A 1 85 ? -8.762 5.257 12.299 1.00 95.44 85 ALA A O 1
ATOM 664 N N . THR A 1 86 ? -10.306 6.623 11.399 1.00 96.31 86 THR A N 1
ATOM 665 C CA . THR A 1 86 ? -9.505 7.076 10.253 1.00 96.31 86 THR A CA 1
ATOM 666 C C . THR A 1 86 ? -8.246 7.793 10.736 1.00 96.31 86 THR A C 1
ATOM 668 O O . THR A 1 86 ? -7.143 7.420 10.352 1.00 96.31 86 THR A O 1
ATOM 671 N N . MET A 1 87 ? -8.380 8.759 11.651 1.00 95.25 87 MET A N 1
ATOM 672 C CA . MET A 1 87 ? -7.221 9.450 12.227 1.00 95.25 87 MET A CA 1
ATOM 673 C C . MET A 1 87 ? -6.285 8.486 12.962 1.00 95.25 87 MET A C 1
ATOM 675 O O . MET A 1 87 ? -5.069 8.581 12.816 1.00 95.25 87 MET A O 1
ATOM 679 N N . VAL A 1 88 ? -6.834 7.547 13.736 1.00 93.75 88 VAL A N 1
ATOM 680 C CA . VAL A 1 88 ? -6.054 6.526 14.446 1.00 93.75 88 VAL A CA 1
ATOM 681 C C . VAL A 1 88 ? -5.262 5.685 13.450 1.00 93.75 88 VAL A C 1
ATOM 683 O O . VAL A 1 88 ? -4.044 5.592 13.572 1.00 93.75 88 VAL A O 1
ATOM 686 N N . THR A 1 89 ? -5.912 5.135 12.424 1.00 93.12 89 THR A N 1
ATOM 687 C CA . THR A 1 89 ? -5.240 4.240 11.478 1.00 93.12 89 THR A CA 1
ATOM 688 C C . THR A 1 89 ? -4.264 4.941 10.544 1.00 93.12 89 THR A C 1
ATOM 690 O O . THR A 1 89 ? -3.352 4.277 10.064 1.00 93.12 89 THR A O 1
ATOM 693 N N . SER A 1 90 ? -4.416 6.240 10.276 1.00 92.00 90 SER A N 1
ATOM 694 C CA . SER A 1 90 ? -3.414 7.007 9.521 1.00 92.00 90 SER A CA 1
ATOM 695 C C . SER A 1 90 ? -2.118 7.202 10.304 1.00 92.00 90 SER A C 1
ATOM 697 O O . SER A 1 90 ? -1.079 7.461 9.709 1.00 92.00 90 SER A O 1
ATOM 699 N N . ASN A 1 91 ? -2.162 7.063 11.631 1.00 90.12 91 ASN A N 1
ATOM 700 C CA . ASN A 1 91 ? -0.985 7.179 12.489 1.00 90.12 91 ASN A CA 1
ATOM 701 C C . ASN A 1 91 ? -0.457 5.812 12.942 1.00 90.12 91 ASN A C 1
ATOM 703 O O . ASN A 1 91 ? 0.750 5.635 13.076 1.00 90.12 91 ASN A O 1
ATOM 707 N N . SER A 1 92 ? -1.347 4.850 13.197 1.00 88.25 92 SER A N 1
ATOM 708 C CA . SER A 1 92 ? -0.997 3.573 13.814 1.00 88.25 92 SER A CA 1
ATOM 709 C C . SER A 1 92 ? -2.048 2.499 13.528 1.00 88.25 92 SER A C 1
ATOM 711 O O . SER A 1 92 ? -3.169 2.526 14.041 1.00 88.25 92 SER A O 1
ATOM 713 N N . ILE A 1 93 ? -1.661 1.497 12.735 1.00 87.56 93 ILE A N 1
ATOM 714 C CA . ILE A 1 93 ? -2.477 0.293 12.525 1.00 87.56 93 ILE A CA 1
ATOM 715 C C . ILE A 1 93 ? -2.631 -0.515 13.823 1.00 87.56 93 ILE A C 1
ATOM 717 O O . ILE A 1 93 ? -3.679 -1.117 14.055 1.00 87.56 93 ILE A O 1
ATOM 721 N N . GLU A 1 94 ? -1.630 -0.508 14.707 1.00 86.50 94 GLU A N 1
ATOM 722 C CA . GLU A 1 94 ? -1.734 -1.192 16.001 1.00 86.50 94 GLU A CA 1
ATOM 723 C C . GLU A 1 94 ? -2.832 -0.572 16.872 1.00 86.50 94 GLU A C 1
ATOM 725 O O . GLU A 1 94 ? -3.654 -1.293 17.443 1.00 86.50 94 GLU A O 1
ATOM 730 N N . ASP A 1 95 ? -2.900 0.760 16.924 1.00 90.31 95 ASP A N 1
ATOM 731 C CA . ASP A 1 95 ? -3.945 1.452 17.675 1.00 90.31 95 ASP A CA 1
ATOM 732 C C . ASP A 1 95 ? -5.330 1.244 17.049 1.00 90.31 95 ASP A C 1
ATOM 734 O O . ASP A 1 95 ? -6.314 1.143 17.785 1.00 90.31 95 ASP A O 1
ATOM 738 N N . LEU A 1 96 ? -5.424 1.084 15.721 1.00 90.69 96 LEU A N 1
ATOM 739 C CA . LEU A 1 96 ? -6.678 0.694 15.071 1.00 90.69 96 LEU A CA 1
ATOM 740 C C . LEU A 1 96 ? -7.151 -0.675 15.572 1.00 90.69 96 LEU A C 1
ATOM 742 O O . LEU A 1 96 ? -8.316 -0.835 15.943 1.00 90.69 96 LEU A O 1
ATOM 746 N N . PHE A 1 97 ? -6.265 -1.669 15.609 1.00 87.06 97 PHE A N 1
ATOM 747 C CA . PHE A 1 97 ? -6.641 -2.995 16.090 1.00 87.06 97 PHE A CA 1
ATOM 748 C C . PHE A 1 97 ? -6.970 -2.999 17.590 1.00 87.06 97 PHE A C 1
ATOM 750 O O . PHE A 1 97 ? -7.934 -3.646 18.005 1.00 87.06 97 PHE A O 1
ATOM 757 N N . ASN A 1 98 ? -6.245 -2.224 18.402 1.00 89.25 98 ASN A N 1
ATOM 758 C CA . ASN A 1 98 ? -6.587 -2.011 19.812 1.00 89.25 98 ASN A CA 1
ATOM 759 C C . ASN A 1 98 ? -7.989 -1.395 19.959 1.00 89.25 98 ASN A C 1
ATOM 761 O O . ASN A 1 98 ? -8.798 -1.838 20.783 1.00 89.25 98 ASN A O 1
ATOM 765 N N . MET A 1 99 ? -8.311 -0.402 19.125 1.00 90.50 99 MET A N 1
ATOM 766 C CA . MET A 1 99 ? -9.634 0.212 19.067 1.00 90.50 99 MET A CA 1
ATOM 767 C 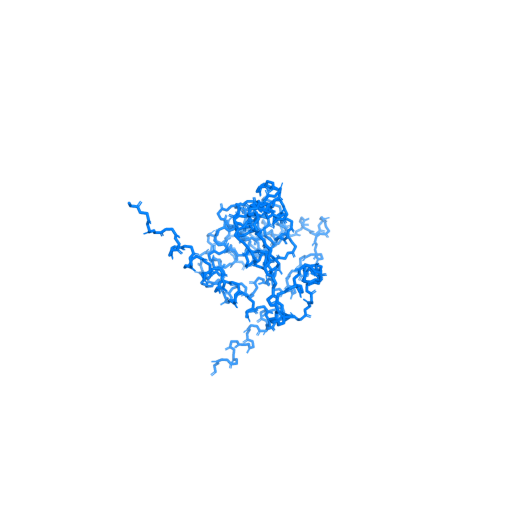C . MET A 1 99 ? -10.706 -0.831 18.711 1.00 90.50 99 MET A C 1
ATOM 769 O O . MET A 1 99 ? -11.711 -0.934 19.418 1.00 90.50 99 MET A O 1
ATOM 773 N N . GLN A 1 100 ? -10.474 -1.669 17.695 1.00 90.00 100 GLN A N 1
ATOM 774 C CA . GLN A 1 100 ? -11.382 -2.757 17.306 1.00 90.00 100 GLN A CA 1
ATOM 775 C C . GLN A 1 100 ? -11.618 -3.772 18.436 1.00 90.00 100 GLN A C 1
ATOM 777 O O . GLN A 1 100 ? -12.753 -4.203 18.645 1.00 90.00 100 GLN A O 1
ATOM 782 N N . ALA A 1 101 ? -10.573 -4.131 19.185 1.00 87.69 101 ALA A N 1
ATOM 783 C CA . ALA A 1 101 ? -10.649 -5.106 20.274 1.00 87.69 101 ALA A CA 1
ATOM 784 C C . ALA A 1 101 ? -11.366 -4.578 21.531 1.00 87.69 101 ALA A C 1
ATOM 786 O O . ALA A 1 101 ? -11.783 -5.364 22.380 1.00 87.69 101 ALA A O 1
ATOM 787 N N . THR A 1 102 ? -11.529 -3.258 21.661 1.00 88.81 102 THR A N 1
ATOM 788 C CA . THR A 1 102 ? -12.066 -2.634 22.879 1.00 88.81 102 THR A CA 1
ATOM 789 C C . THR A 1 102 ? -13.572 -2.856 23.038 1.00 88.81 102 THR A C 1
ATOM 791 O O . THR A 1 102 ? -14.031 -3.234 24.115 1.00 88.81 102 THR A O 1
ATOM 794 N N . CYS A 1 103 ? -14.379 -2.585 22.003 1.00 87.88 103 CYS A N 1
ATOM 795 C CA . CYS A 1 103 ? -15.836 -2.727 22.093 1.00 87.88 103 CYS A CA 1
ATOM 796 C C . CYS A 1 103 ? -16.530 -2.804 20.724 1.00 87.88 103 CYS A C 1
ATOM 798 O O . CYS A 1 103 ? -15.968 -2.437 19.695 1.00 87.88 103 CYS A O 1
ATOM 800 N N . LYS A 1 104 ? -17.808 -3.216 20.719 1.00 89.00 104 LYS A N 1
ATOM 801 C CA . LYS A 1 104 ? -18.619 -3.367 19.494 1.00 89.00 104 LYS A CA 1
ATOM 802 C C . LYS A 1 104 ? -18.825 -2.059 18.717 1.00 89.00 104 LYS A C 1
ATOM 804 O O . LYS A 1 104 ? -18.910 -2.098 17.491 1.00 89.00 104 LYS A O 1
ATOM 809 N N . VAL A 1 105 ? -18.921 -0.919 19.409 1.00 90.25 105 VAL A N 1
ATOM 810 C CA . VAL A 1 105 ? -19.078 0.401 18.768 1.00 90.25 105 VAL A CA 1
ATOM 811 C C . VAL A 1 105 ? -17.831 0.726 17.954 1.00 90.25 105 VAL A C 1
ATOM 813 O O . VAL A 1 105 ? -17.930 0.995 16.759 1.00 90.25 105 VAL A O 1
ATOM 816 N N . PHE A 1 106 ? -16.658 0.602 18.575 1.00 92.25 106 PHE A N 1
ATOM 817 C CA . PHE A 1 106 ? -15.376 0.835 17.919 1.00 92.25 106 PHE A CA 1
ATOM 818 C C . PHE A 1 106 ? -15.097 -0.175 16.820 1.00 92.25 106 PHE A C 1
ATOM 820 O O . PHE A 1 106 ? -14.755 0.243 15.723 1.00 92.25 106 PHE A O 1
ATOM 827 N N . LEU A 1 107 ? -15.338 -1.467 17.058 1.00 90.44 107 LEU A N 1
ATOM 828 C CA . LEU A 1 107 ? -15.213 -2.498 16.029 1.00 90.44 107 LEU A CA 1
ATOM 829 C C . LEU A 1 107 ? -16.005 -2.139 14.770 1.00 90.44 107 LEU A C 1
ATOM 831 O O . LEU A 1 107 ? -15.518 -2.302 13.657 1.00 90.44 107 LEU A O 1
ATOM 835 N N . GLY A 1 108 ? -17.232 -1.650 14.941 1.00 91.69 108 GLY A N 1
ATOM 836 C CA . GLY A 1 108 ? -18.070 -1.283 13.813 1.00 91.69 108 GLY A CA 1
ATOM 837 C C . GLY A 1 108 ? -17.697 0.045 13.145 1.00 91.69 108 GLY A C 1
ATOM 838 O O . GLY A 1 108 ? -18.042 0.225 11.985 1.00 91.69 108 GLY A O 1
ATOM 839 N N . ALA A 1 109 ? -17.048 0.978 13.843 1.00 93.56 109 ALA A N 1
ATOM 840 C CA . ALA A 1 109 ? -16.568 2.234 13.257 1.00 93.56 109 ALA A CA 1
ATOM 841 C C . ALA A 1 109 ? -15.225 2.047 12.525 1.00 93.56 109 ALA A C 1
ATOM 843 O O . ALA A 1 109 ? -15.032 2.514 11.404 1.00 93.56 109 ALA A O 1
ATOM 844 N N . ALA A 1 110 ? -14.333 1.268 13.136 1.00 92.19 110 ALA A N 1
ATOM 845 C CA . ALA A 1 110 ? -12.999 0.915 12.658 1.00 92.19 110 ALA A CA 1
ATOM 846 C C . ALA A 1 110 ? -12.982 -0.080 11.482 1.00 92.19 110 ALA A C 1
ATOM 848 O O . ALA A 1 110 ? -11.913 -0.530 11.082 1.00 92.19 110 ALA A O 1
ATOM 849 N N . ARG A 1 111 ? -14.154 -0.455 10.960 1.00 90.50 111 ARG A N 1
ATOM 850 C CA . ARG A 1 111 ? -14.330 -1.322 9.786 1.00 90.50 111 ARG A CA 1
ATOM 851 C C . ARG A 1 111 ? -14.957 -0.592 8.595 1.00 90.50 111 ARG A C 1
ATOM 853 O O . ARG A 1 111 ? -15.420 -1.239 7.667 1.00 90.50 111 ARG A O 1
ATOM 860 N N . SER A 1 112 ? -15.048 0.734 8.643 1.00 92.94 112 SER A N 1
ATOM 861 C CA . SER A 1 112 ? -15.531 1.509 7.499 1.00 92.94 112 SER A CA 1
ATOM 862 C C . SER A 1 112 ? -14.461 1.605 6.410 1.00 92.94 112 SER A C 1
ATOM 864 O O . SER A 1 112 ? -13.275 1.698 6.719 1.00 92.94 112 SER A O 1
ATOM 866 N N . ASP A 1 113 ? -14.871 1.655 5.144 1.00 95.19 113 ASP A N 1
ATOM 867 C CA . ASP A 1 113 ? -13.958 1.775 3.995 1.00 95.19 113 ASP A CA 1
ATOM 868 C C . ASP A 1 113 ? -13.024 2.989 4.114 1.00 95.19 113 ASP A C 1
ATOM 870 O O . ASP A 1 113 ? -11.853 2.921 3.751 1.00 95.19 113 ASP A O 1
ATOM 874 N N . ALA A 1 114 ? -13.507 4.088 4.707 1.00 94.69 114 ALA A N 1
ATOM 875 C CA . ALA A 1 114 ? -12.705 5.280 4.979 1.00 94.69 114 ALA A CA 1
ATOM 876 C C . ALA A 1 114 ? -11.503 4.995 5.896 1.00 94.69 114 ALA A C 1
ATOM 878 O O . ALA A 1 114 ? -10.455 5.618 5.759 1.00 94.69 114 ALA A O 1
ATOM 879 N N . VAL A 1 115 ? -11.626 4.055 6.833 1.00 94.56 115 VAL A N 1
ATOM 880 C CA . VAL A 1 115 ? -10.508 3.628 7.682 1.00 94.56 115 VAL A CA 1
ATOM 881 C C . VAL A 1 115 ? -9.478 2.902 6.820 1.00 94.56 115 VAL A C 1
ATOM 883 O O . VAL A 1 115 ? -8.322 3.307 6.786 1.00 94.56 115 VAL A O 1
ATOM 886 N N . TYR A 1 116 ? -9.888 1.899 6.046 1.00 94.81 116 TYR A N 1
ATOM 887 C CA . TYR A 1 116 ? -8.968 1.141 5.193 1.00 94.81 116 TYR A CA 1
ATOM 888 C C . TYR A 1 116 ? -8.292 2.012 4.124 1.00 94.81 116 TYR A C 1
ATOM 890 O O . TYR A 1 116 ? -7.091 1.866 3.883 1.00 94.81 116 TYR A O 1
ATOM 898 N N . LYS A 1 117 ? -9.016 2.978 3.549 1.00 95.69 117 LYS A N 1
ATOM 899 C CA . LYS A 1 117 ? -8.491 3.915 2.544 1.00 95.69 117 LYS A CA 1
ATOM 900 C C . LYS A 1 117 ? -7.370 4.802 3.081 1.00 95.69 117 LYS A C 1
ATOM 902 O O . LYS A 1 117 ? -6.465 5.161 2.338 1.00 95.69 117 LYS A O 1
ATOM 907 N N . HIS A 1 118 ? -7.409 5.120 4.371 1.00 94.56 118 HIS A N 1
ATOM 908 C CA . HIS A 1 118 ? -6.456 6.018 5.025 1.00 94.56 118 HIS A CA 1
ATOM 909 C C . HIS A 1 118 ? -5.522 5.310 6.012 1.00 94.56 118 HIS A C 1
ATOM 911 O O . HIS A 1 118 ? -4.797 5.973 6.759 1.00 94.56 118 HIS A O 1
ATOM 917 N N . ALA A 1 119 ? -5.538 3.979 6.047 1.00 92.88 119 ALA A N 1
ATOM 918 C CA . ALA A 1 119 ? -4.651 3.202 6.892 1.00 92.88 119 ALA A CA 1
ATOM 919 C C . ALA A 1 119 ? -3.192 3.387 6.464 1.00 92.88 119 ALA A C 1
ATOM 921 O O . ALA A 1 119 ? -2.853 3.180 5.300 1.00 92.88 119 ALA A O 1
ATOM 922 N N . THR A 1 120 ? -2.322 3.743 7.410 1.00 89.38 120 THR A N 1
ATOM 923 C CA . THR A 1 120 ? -0.887 3.820 7.136 1.00 89.38 120 THR A CA 1
ATOM 924 C C . THR A 1 120 ? -0.310 2.433 6.934 1.00 89.38 120 THR A C 1
ATOM 926 O O . THR A 1 120 ? -0.485 1.557 7.778 1.00 89.38 120 THR A O 1
ATOM 929 N N . MET A 1 121 ? 0.453 2.225 5.866 1.00 87.25 121 MET A N 1
ATOM 930 C CA . MET A 1 121 ? 1.166 0.959 5.688 1.00 87.25 121 MET A CA 1
ATOM 931 C C . MET A 1 121 ? 2.607 1.011 6.213 1.00 87.25 121 MET A C 1
ATOM 933 O O . MET A 1 121 ? 3.351 0.037 6.079 1.00 87.25 121 MET A O 1
ATOM 937 N N . SER A 1 122 ? 3.017 2.122 6.837 1.00 77.25 122 SER A N 1
ATOM 938 C CA . SER A 1 122 ? 4.381 2.324 7.349 1.00 77.25 122 SER A CA 1
ATOM 939 C C . SER A 1 122 ? 4.721 1.497 8.595 1.00 77.25 122 SER A C 1
ATOM 941 O O . SER A 1 122 ? 5.878 1.464 9.004 1.00 77.25 122 SER A O 1
ATOM 943 N N . TYR A 1 123 ? 3.756 0.771 9.174 1.00 75.38 123 TYR A N 1
ATOM 944 C CA . TYR A 1 123 ? 3.998 -0.133 10.309 1.00 75.38 123 TYR A CA 1
ATOM 945 C C . TYR A 1 123 ? 4.951 -1.290 9.964 1.00 75.38 123 TYR A C 1
ATOM 947 O O . TYR A 1 123 ? 5.533 -1.907 10.855 1.00 75.38 123 TYR A O 1
ATOM 955 N N . LYS A 1 124 ? 5.095 -1.607 8.671 1.00 77.62 124 LYS A N 1
ATOM 956 C CA . LYS A 1 124 ? 5.998 -2.639 8.175 1.00 77.62 124 LYS A CA 1
ATOM 957 C C . LYS A 1 124 ? 6.673 -2.158 6.891 1.00 77.62 124 LYS A C 1
ATOM 959 O O . LYS A 1 124 ? 6.031 -1.618 5.984 1.00 77.62 124 LYS A O 1
ATOM 964 N N . SER A 1 125 ? 7.981 -2.375 6.824 1.00 77.56 125 SER A N 1
ATOM 965 C CA . SER A 1 125 ? 8.769 -2.071 5.638 1.00 77.56 125 SER A CA 1
ATOM 966 C C . SER A 1 125 ? 8.367 -2.942 4.456 1.00 77.56 125 SER A C 1
ATOM 968 O O . SER A 1 125 ? 7.837 -4.052 4.595 1.00 77.56 125 SER A O 1
ATOM 970 N N . LEU A 1 126 ? 8.674 -2.449 3.265 1.00 77.94 126 LEU A N 1
ATOM 971 C CA . LEU A 1 126 ? 8.331 -3.108 2.015 1.00 77.94 126 LEU A CA 1
ATOM 972 C C . LEU A 1 126 ? 8.952 -4.515 1.901 1.00 77.94 126 LEU A C 1
ATOM 974 O O . LEU A 1 126 ? 8.288 -5.461 1.480 1.00 77.94 126 LEU A O 1
ATOM 978 N N . ALA A 1 127 ? 10.193 -4.690 2.361 1.00 74.25 127 ALA A N 1
ATOM 979 C CA . ALA A 1 127 ? 10.869 -5.984 2.319 1.00 74.25 127 ALA A CA 1
ATOM 980 C C . ALA A 1 127 ? 10.200 -7.018 3.248 1.00 74.25 127 ALA A C 1
ATOM 982 O O . ALA A 1 127 ? 10.032 -8.183 2.883 1.00 74.25 127 ALA A O 1
ATOM 983 N N . ARG A 1 128 ? 9.727 -6.599 4.430 1.00 75.31 128 ARG A N 1
ATOM 984 C CA . ARG A 1 128 ? 8.983 -7.492 5.336 1.00 75.31 128 ARG A CA 1
ATOM 985 C C . ARG A 1 128 ? 7.601 -7.854 4.798 1.00 75.31 128 ARG A C 1
ATOM 987 O O . ARG A 1 128 ? 7.108 -8.940 5.115 1.00 75.31 128 ARG A O 1
ATOM 994 N N . PHE A 1 129 ? 6.984 -6.975 4.007 1.00 76.56 129 PHE A N 1
ATOM 995 C CA . PHE A 1 129 ? 5.754 -7.294 3.282 1.00 76.56 129 PHE A CA 1
ATOM 996 C C . PHE A 1 129 ? 5.980 -8.437 2.290 1.00 76.56 129 PHE A C 1
ATOM 998 O O . PHE A 1 129 ? 5.173 -9.360 2.253 1.00 76.56 129 PHE A O 1
ATOM 1005 N N . LEU A 1 130 ? 7.105 -8.456 1.565 1.00 74.56 130 LEU A N 1
ATOM 1006 C CA . LEU A 1 130 ? 7.411 -9.553 0.640 1.00 74.56 130 LEU A CA 1
ATOM 1007 C C . LEU A 1 130 ? 7.445 -10.915 1.347 1.00 74.56 130 LEU A C 1
ATOM 1009 O O . LEU A 1 130 ? 6.851 -11.875 0.860 1.00 74.56 130 LEU A O 1
ATOM 1013 N N . LEU A 1 131 ? 8.069 -11.008 2.521 1.00 70.31 131 LEU A N 1
ATOM 1014 C CA . LEU A 1 131 ? 8.209 -12.292 3.212 1.00 70.31 131 LEU A CA 1
ATOM 1015 C C . LEU A 1 131 ? 6.930 -12.830 3.857 1.00 70.31 131 LEU A C 1
ATOM 1017 O O . LEU A 1 131 ? 6.753 -14.042 3.919 1.00 70.31 131 LEU A O 1
ATOM 1021 N N . ASN A 1 132 ? 6.080 -11.954 4.397 1.00 67.69 132 ASN A N 1
ATOM 1022 C CA . ASN A 1 132 ? 5.042 -12.348 5.360 1.00 67.69 132 ASN A CA 1
ATOM 1023 C C . ASN A 1 132 ? 3.618 -11.989 4.910 1.00 67.69 132 ASN A C 1
ATOM 1025 O O . ASN A 1 132 ? 2.742 -11.780 5.742 1.00 67.69 132 ASN A O 1
ATOM 1029 N N . LEU A 1 133 ? 3.374 -11.898 3.602 1.00 70.12 133 LEU A N 1
ATOM 1030 C CA . LEU A 1 133 ? 2.048 -11.577 3.075 1.00 70.12 133 LEU A CA 1
ATOM 1031 C C . LEU A 1 133 ? 1.106 -12.795 3.024 1.00 70.12 133 LEU A C 1
ATOM 1033 O O . LEU A 1 133 ? 0.788 -13.274 1.938 1.00 70.12 133 LEU A O 1
ATOM 1037 N N . ASP A 1 134 ? 0.650 -13.280 4.179 1.00 73.94 134 ASP A N 1
ATOM 1038 C CA . ASP A 1 134 ? -0.301 -14.394 4.269 1.00 73.94 134 ASP A CA 1
ATOM 1039 C C . ASP A 1 134 ? -1.344 -14.183 5.386 1.00 73.94 134 ASP A C 1
ATOM 1041 O O . ASP A 1 134 ? -1.159 -13.407 6.325 1.00 73.94 134 ASP A O 1
ATOM 1045 N N . GLY A 1 135 ? -2.478 -14.882 5.284 1.00 81.00 135 GLY A N 1
ATOM 1046 C CA . GLY A 1 135 ? -3.505 -14.902 6.329 1.00 81.00 135 GLY A CA 1
ATOM 1047 C C . GLY A 1 135 ? -4.219 -13.552 6.549 1.00 81.00 135 GLY A C 1
ATOM 1048 O O . GLY A 1 135 ? -4.605 -12.898 5.580 1.00 81.00 135 GLY A O 1
ATOM 1049 N N . PRO A 1 136 ? -4.464 -13.145 7.810 1.00 76.88 136 PRO A N 1
ATOM 1050 C CA . PRO A 1 136 ? -5.143 -11.890 8.140 1.00 76.88 136 PRO A CA 1
ATOM 1051 C C . PRO A 1 136 ? -4.529 -10.631 7.527 1.00 76.88 136 PRO A C 1
ATOM 1053 O O . PRO A 1 136 ? -5.255 -9.760 7.058 1.00 76.88 136 PRO A O 1
ATOM 1056 N N . GLU A 1 137 ? -3.197 -10.554 7.494 1.00 77.25 137 GLU A N 1
ATOM 1057 C CA . GLU A 1 137 ? -2.476 -9.398 6.953 1.00 77.25 137 GLU A CA 1
ATOM 1058 C C . GLU A 1 137 ? -2.757 -9.226 5.461 1.00 77.25 137 GLU A C 1
ATOM 1060 O O . GLU A 1 137 ? -2.992 -8.116 4.987 1.00 77.25 137 GLU A O 1
ATOM 1065 N N . ARG A 1 138 ? -2.819 -10.347 4.731 1.00 82.25 138 ARG A N 1
ATOM 1066 C CA . ARG A 1 138 ? -3.179 -10.345 3.317 1.00 82.25 138 ARG A CA 1
ATOM 1067 C C . ARG A 1 138 ? -4.595 -9.818 3.099 1.00 82.25 138 ARG A C 1
ATOM 1069 O O . ARG A 1 138 ? -4.775 -8.965 2.244 1.00 82.25 138 ARG A O 1
ATOM 1076 N N . ARG A 1 139 ? -5.574 -10.272 3.890 1.00 86.81 139 ARG A N 1
ATOM 1077 C CA . ARG A 1 139 ? -6.966 -9.800 3.772 1.00 86.81 139 ARG A CA 1
ATOM 1078 C C . ARG A 1 139 ? -7.105 -8.314 4.078 1.00 86.81 139 ARG A C 1
ATOM 1080 O O . ARG A 1 139 ? -7.842 -7.623 3.387 1.00 86.81 139 ARG A O 1
ATOM 1087 N N . PHE A 1 140 ? -6.394 -7.833 5.098 1.00 86.69 140 PHE A N 1
ATOM 1088 C CA . PHE A 1 140 ? -6.352 -6.411 5.417 1.00 86.69 140 PHE A CA 1
ATOM 1089 C C . PHE A 1 140 ? -5.777 -5.603 4.246 1.00 86.69 140 PHE A C 1
ATOM 1091 O O . PHE A 1 140 ? -6.396 -4.633 3.816 1.00 86.69 140 PHE A O 1
ATOM 1098 N N . LEU A 1 141 ? -4.637 -6.036 3.693 1.00 87.44 141 LEU A N 1
ATOM 1099 C CA . LEU A 1 141 ? -4.014 -5.372 2.549 1.00 87.44 141 LEU A CA 1
ATOM 1100 C C . LEU A 1 141 ? -4.916 -5.398 1.311 1.00 87.44 141 LEU A C 1
ATOM 1102 O O . LEU A 1 141 ? -5.079 -4.364 0.673 1.00 87.44 141 LEU A O 1
ATOM 1106 N N . ASP A 1 142 ? -5.499 -6.553 0.980 1.00 90.12 142 ASP A N 1
ATOM 1107 C CA . ASP A 1 142 ? -6.386 -6.702 -0.177 1.00 90.12 142 ASP A CA 1
ATOM 1108 C C . ASP A 1 142 ? -7.572 -5.734 -0.064 1.00 90.12 142 ASP A C 1
ATOM 1110 O O . ASP A 1 142 ? -7.870 -5.024 -1.020 1.00 90.12 142 ASP A O 1
ATOM 1114 N N . HIS A 1 143 ? -8.170 -5.605 1.123 1.00 92.81 143 HIS A N 1
ATOM 1115 C CA . HIS A 1 143 ? -9.259 -4.656 1.325 1.00 92.81 143 HIS A CA 1
ATOM 1116 C C . HIS A 1 143 ? -8.802 -3.194 1.211 1.00 92.81 143 HIS A C 1
ATOM 1118 O O . HIS A 1 143 ? -9.478 -2.384 0.584 1.00 92.81 143 HIS A O 1
ATOM 1124 N N . CYS A 1 144 ? -7.622 -2.845 1.735 1.00 94.56 144 CYS A N 1
ATOM 1125 C CA . CYS A 1 144 ? -7.028 -1.524 1.515 1.00 94.56 144 CYS A CA 1
ATOM 1126 C C . CYS A 1 144 ? -6.795 -1.228 0.023 1.00 94.56 144 CYS A C 1
ATOM 1128 O O . CYS A 1 144 ? -7.024 -0.103 -0.414 1.00 94.56 144 CYS A O 1
ATOM 1130 N N . VAL A 1 145 ? -6.377 -2.221 -0.767 1.00 94.44 145 VAL A N 1
ATOM 1131 C CA . VAL A 1 145 ? -6.220 -2.083 -2.223 1.00 94.44 145 VAL A CA 1
ATOM 1132 C C . VAL A 1 145 ? -7.573 -1.876 -2.909 1.00 94.44 145 VAL A C 1
ATOM 1134 O O . VAL A 1 145 ? -7.668 -1.020 -3.786 1.00 94.44 145 VAL A O 1
ATOM 1137 N N . GLU A 1 146 ? -8.614 -2.612 -2.507 1.00 95.62 146 GLU A N 1
ATOM 1138 C CA . GLU A 1 146 ? -9.980 -2.471 -3.041 1.00 95.62 146 GLU A CA 1
ATOM 1139 C C . GLU A 1 146 ? -10.541 -1.056 -2.855 1.00 95.62 146 GLU A C 1
ATOM 1141 O O . GLU A 1 146 ? -11.235 -0.554 -3.736 1.00 95.62 146 GLU A O 1
ATOM 1146 N N . VAL A 1 147 ? -10.219 -0.401 -1.735 1.00 96.62 147 VAL A N 1
ATOM 1147 C CA . VAL A 1 147 ? -10.662 0.974 -1.435 1.00 96.62 147 VAL A CA 1
ATOM 1148 C C . VAL A 1 147 ? -9.669 2.057 -1.886 1.00 96.62 147 VAL A C 1
ATOM 1150 O O . VAL A 1 147 ? -9.797 3.218 -1.487 1.00 96.62 147 VAL A O 1
ATOM 1153 N N . GLU A 1 148 ? -8.698 1.692 -2.728 1.00 95.69 148 GLU A N 1
ATOM 1154 C CA . GLU A 1 148 ? -7.710 2.595 -3.338 1.00 95.69 148 GLU A CA 1
ATOM 1155 C C . GLU A 1 148 ? -6.788 3.291 -2.323 1.00 95.69 148 GLU A C 1
ATOM 1157 O O . GLU A 1 148 ? -6.508 4.487 -2.404 1.00 95.69 148 GLU A O 1
ATOM 1162 N N . ASN A 1 149 ? -6.306 2.547 -1.328 1.00 96.00 149 ASN A N 1
ATOM 1163 C CA . ASN A 1 149 ? -5.217 3.017 -0.481 1.00 96.00 149 ASN A CA 1
ATOM 1164 C C . ASN A 1 149 ? -3.893 2.978 -1.266 1.00 96.00 149 ASN A C 1
ATOM 1166 O O . ASN A 1 149 ? -3.395 1.901 -1.607 1.00 96.00 149 ASN A O 1
ATOM 1170 N N . VAL A 1 150 ? -3.305 4.149 -1.519 1.00 95.75 150 VAL A N 1
ATOM 1171 C CA . VAL A 1 150 ? -2.094 4.297 -2.343 1.00 95.75 150 VAL A CA 1
ATOM 1172 C C . VAL A 1 150 ? -0.911 3.502 -1.779 1.00 95.75 150 VAL A C 1
ATOM 1174 O O . VAL A 1 150 ? -0.261 2.757 -2.513 1.00 95.75 150 VAL A O 1
ATOM 1177 N N . ASP A 1 151 ? -0.670 3.570 -0.467 1.00 92.44 151 ASP A N 1
ATOM 1178 C CA . ASP A 1 151 ? 0.432 2.856 0.191 1.00 92.44 151 ASP A CA 1
ATOM 1179 C C . ASP A 1 151 ? 0.283 1.331 0.094 1.00 92.44 151 ASP A C 1
ATOM 1181 O O . ASP A 1 151 ? 1.280 0.597 0.004 1.00 92.44 151 ASP A O 1
ATOM 1185 N N . ALA A 1 152 ? -0.962 0.848 0.143 1.00 93.62 152 ALA A N 1
ATOM 1186 C CA . ALA A 1 152 ? -1.295 -0.560 -0.022 1.00 93.62 152 ALA A CA 1
ATOM 1187 C C . ALA A 1 152 ? -1.080 -1.006 -1.469 1.00 93.62 152 ALA A C 1
ATOM 1189 O O . ALA A 1 152 ? -0.516 -2.077 -1.700 1.00 93.62 152 ALA A O 1
ATOM 1190 N N . ILE A 1 153 ? -1.463 -0.170 -2.438 1.00 95.88 153 ILE A N 1
ATOM 1191 C CA . ILE A 1 153 ? -1.229 -0.415 -3.864 1.00 95.88 153 ILE A CA 1
ATOM 1192 C C . ILE A 1 153 ? 0.272 -0.504 -4.151 1.00 95.88 153 ILE A C 1
ATOM 1194 O O . ILE A 1 153 ? 0.675 -1.439 -4.838 1.00 95.88 153 ILE A O 1
ATOM 1198 N N . VAL A 1 154 ? 1.108 0.374 -3.578 1.00 93.50 154 VAL A N 1
ATOM 1199 C CA . VAL A 1 154 ? 2.579 0.297 -3.714 1.00 93.50 154 VAL A CA 1
ATOM 1200 C C . VAL A 1 154 ? 3.097 -1.072 -3.269 1.00 93.50 154 VAL A C 1
ATOM 1202 O O . VAL A 1 154 ? 3.838 -1.740 -3.991 1.00 93.50 154 VAL A O 1
ATOM 1205 N N . ARG A 1 155 ? 2.676 -1.521 -2.082 1.00 91.06 155 ARG A N 1
ATOM 1206 C CA . ARG A 1 155 ? 3.090 -2.812 -1.509 1.00 91.06 155 ARG A CA 1
ATOM 1207 C C . ARG A 1 155 ? 2.589 -3.990 -2.323 1.00 91.06 155 ARG A C 1
ATOM 1209 O O . ARG A 1 155 ? 3.337 -4.945 -2.525 1.00 91.06 155 ARG A O 1
ATOM 1216 N N . HIS A 1 156 ? 1.348 -3.920 -2.796 1.00 92.12 156 HIS A N 1
ATOM 1217 C CA . HIS A 1 156 ? 0.773 -4.944 -3.652 1.00 92.12 156 HIS A CA 1
ATOM 1218 C C . HIS A 1 156 ? 1.535 -5.012 -4.976 1.00 92.12 156 HIS A C 1
ATOM 1220 O O . HIS A 1 156 ? 2.045 -6.074 -5.307 1.00 92.12 156 HIS A O 1
ATOM 1226 N N . GLY A 1 157 ? 1.720 -3.887 -5.672 1.00 92.81 157 GLY A N 1
ATOM 1227 C CA . GLY A 1 157 ? 2.465 -3.814 -6.931 1.00 92.81 157 GLY A CA 1
ATOM 1228 C C . GLY A 1 157 ? 3.877 -4.377 -6.811 1.00 92.81 157 GLY A C 1
ATOM 1229 O O . GLY A 1 157 ? 4.278 -5.228 -7.602 1.00 92.81 157 GLY A O 1
ATOM 1230 N N . PHE A 1 158 ? 4.596 -4.009 -5.752 1.00 89.00 158 PHE A N 1
ATOM 1231 C CA . PHE A 1 158 ? 5.935 -4.534 -5.506 1.00 89.00 158 PHE A CA 1
ATOM 1232 C C . PHE A 1 158 ? 5.957 -6.045 -5.223 1.00 89.00 158 PHE A C 1
ATOM 1234 O O . PHE A 1 158 ? 6.846 -6.751 -5.699 1.00 89.00 158 PHE A O 1
ATOM 1241 N N . ALA A 1 159 ? 4.975 -6.570 -4.483 1.00 87.25 159 ALA A N 1
ATOM 1242 C CA . ALA A 1 159 ? 4.852 -8.006 -4.238 1.00 87.25 159 ALA A CA 1
ATOM 1243 C C . ALA A 1 159 ? 4.458 -8.788 -5.500 1.00 87.25 159 ALA A C 1
ATOM 1245 O O . ALA A 1 159 ? 4.993 -9.871 -5.741 1.00 87.25 159 ALA A O 1
ATOM 1246 N N . GLU A 1 160 ? 3.547 -8.251 -6.314 1.00 90.38 160 GLU A N 1
ATOM 1247 C CA . GLU A 1 160 ? 3.175 -8.821 -7.611 1.00 90.38 160 GLU A CA 1
ATOM 1248 C C . GLU A 1 160 ? 4.396 -8.928 -8.527 1.00 90.38 160 GLU A C 1
ATOM 1250 O O . GLU A 1 160 ? 4.624 -10.002 -9.084 1.00 90.38 160 GLU A O 1
ATOM 1255 N N . TYR A 1 161 ? 5.218 -7.876 -8.578 1.00 89.25 161 TYR A N 1
ATOM 1256 C CA . TYR A 1 161 ? 6.448 -7.848 -9.362 1.00 89.25 161 TYR A CA 1
ATOM 1257 C C . TYR A 1 161 ? 7.498 -8.841 -8.837 1.00 89.25 161 TYR A C 1
ATOM 1259 O O . TYR A 1 161 ? 7.834 -9.809 -9.514 1.00 89.25 161 TYR A O 1
ATOM 1267 N N . LEU A 1 162 ? 7.988 -8.650 -7.605 1.00 83.88 162 LEU A N 1
ATOM 1268 C CA . LEU A 1 162 ? 9.154 -9.385 -7.099 1.00 83.88 162 LEU A CA 1
ATOM 1269 C C . LEU A 1 162 ? 8.836 -10.773 -6.539 1.00 83.88 162 LEU A C 1
ATOM 1271 O O . LEU A 1 162 ? 9.587 -11.715 -6.778 1.00 83.88 162 LEU A O 1
ATOM 1275 N N . ARG A 1 163 ? 7.766 -10.919 -5.743 1.00 82.81 163 ARG A N 1
ATOM 1276 C CA . ARG A 1 163 ? 7.462 -12.196 -5.064 1.00 82.81 163 ARG A CA 1
ATOM 1277 C C . ARG A 1 163 ? 6.736 -13.155 -5.993 1.00 82.81 163 ARG A C 1
ATOM 1279 O O . ARG A 1 163 ? 7.007 -14.352 -5.966 1.00 82.81 163 ARG A O 1
ATOM 1286 N N . PHE A 1 164 ? 5.759 -12.653 -6.743 1.00 84.00 164 PHE A N 1
ATOM 1287 C CA . PHE A 1 164 ? 4.880 -13.498 -7.548 1.00 84.00 164 PHE A CA 1
ATOM 1288 C C . PHE A 1 164 ? 5.279 -13.576 -9.026 1.00 84.00 164 PHE A C 1
ATOM 1290 O O . PHE A 1 164 ? 4.695 -14.389 -9.742 1.00 84.00 164 PHE A O 1
ATOM 1297 N N . GLY A 1 165 ? 6.243 -12.764 -9.478 1.00 84.38 165 GLY A N 1
ATOM 1298 C CA . GLY A 1 165 ? 6.725 -12.755 -10.863 1.00 84.38 165 GLY A CA 1
ATOM 1299 C C . GLY A 1 165 ? 5.684 -12.285 -11.883 1.00 84.38 165 GLY A C 1
ATOM 1300 O O . GLY A 1 165 ? 5.794 -12.597 -13.064 1.00 84.38 165 GLY A O 1
ATOM 1301 N N . ARG A 1 166 ? 4.637 -11.578 -11.442 1.00 90.31 166 ARG A N 1
ATOM 1302 C CA . ARG A 1 166 ? 3.579 -11.024 -12.298 1.00 90.31 166 ARG A CA 1
ATOM 1303 C C . ARG A 1 166 ? 3.948 -9.594 -12.685 1.00 90.31 166 ARG A C 1
ATOM 1305 O O . ARG A 1 166 ? 3.366 -8.645 -12.158 1.00 90.31 166 ARG A O 1
ATOM 1312 N N . LEU A 1 167 ? 4.938 -9.477 -13.571 1.00 90.81 167 LEU A N 1
ATOM 1313 C CA . LEU A 1 167 ? 5.611 -8.220 -13.921 1.00 90.81 167 LEU A CA 1
ATOM 1314 C C . LEU A 1 167 ? 4.627 -7.142 -14.389 1.00 90.81 167 LEU A C 1
ATOM 1316 O O . LEU A 1 167 ? 4.539 -6.102 -13.741 1.00 90.81 167 LEU A O 1
ATOM 1320 N N . ASP A 1 168 ? 3.806 -7.433 -15.405 1.00 93.69 168 ASP A N 1
ATOM 1321 C CA . ASP A 1 168 ? 2.831 -6.483 -15.970 1.00 93.69 168 ASP A CA 1
ATOM 1322 C C . ASP A 1 168 ? 1.898 -5.906 -14.906 1.00 93.69 168 ASP A C 1
ATOM 1324 O O . ASP A 1 168 ? 1.732 -4.694 -14.786 1.00 93.69 168 ASP A O 1
ATOM 1328 N N . LYS A 1 169 ? 1.331 -6.782 -14.070 1.00 95.00 169 LYS A N 1
ATOM 1329 C CA . LYS A 1 169 ? 0.427 -6.373 -12.993 1.00 95.00 169 LYS A CA 1
ATOM 1330 C C . LYS A 1 169 ? 1.160 -5.538 -11.943 1.00 95.00 169 LYS A C 1
ATOM 1332 O O . LYS A 1 169 ? 0.606 -4.564 -11.438 1.00 95.00 169 LYS A O 1
ATOM 1337 N N . GLY A 1 170 ? 2.390 -5.915 -11.598 1.00 94.06 170 GLY A N 1
ATOM 1338 C CA . GLY A 1 170 ? 3.231 -5.141 -10.690 1.00 94.06 170 GLY A CA 1
ATOM 1339 C C . GLY A 1 170 ? 3.507 -3.733 -11.220 1.00 94.06 170 GLY A C 1
ATOM 1340 O O . GLY A 1 170 ? 3.293 -2.757 -10.500 1.00 94.06 170 GLY A O 1
ATOM 1341 N N . MET A 1 171 ? 3.898 -3.628 -12.492 1.00 95.19 171 MET A N 1
ATOM 1342 C CA . MET A 1 171 ? 4.159 -2.361 -13.180 1.00 95.19 171 MET A CA 1
ATOM 1343 C C . MET A 1 171 ? 2.907 -1.494 -13.287 1.00 95.19 171 MET A C 1
ATOM 1345 O O . MET A 1 171 ? 2.971 -0.305 -12.984 1.00 95.19 171 MET A O 1
ATOM 1349 N N . GLU A 1 172 ? 1.760 -2.078 -13.640 1.00 96.94 172 GLU A N 1
ATOM 1350 C CA . GLU A 1 172 ? 0.471 -1.380 -13.714 1.00 96.94 172 GLU A CA 1
ATOM 1351 C C . GLU A 1 172 ? 0.101 -0.738 -12.368 1.00 96.94 172 GLU A C 1
ATOM 1353 O O . GLU A 1 172 ? -0.251 0.441 -12.302 1.00 96.94 172 GLU A O 1
ATOM 1358 N N . LEU A 1 173 ? 0.224 -1.492 -11.272 1.00 97.19 173 LEU A N 1
ATOM 1359 C CA . LEU A 1 173 ? -0.104 -1.012 -9.929 1.00 97.19 173 LEU A CA 1
ATOM 1360 C C . LEU A 1 173 ? 0.839 0.099 -9.460 1.00 97.19 173 LEU A C 1
ATOM 1362 O O . LEU A 1 173 ? 0.382 1.083 -8.877 1.00 97.19 173 LEU A O 1
ATOM 1366 N N . LEU A 1 174 ? 2.143 -0.043 -9.714 1.00 96.31 174 LEU A N 1
ATOM 1367 C CA . LEU A 1 174 ? 3.136 0.973 -9.361 1.00 96.31 174 LEU A CA 1
ATOM 1368 C C . LEU A 1 174 ? 2.951 2.247 -10.191 1.00 96.31 174 LEU A C 1
ATOM 1370 O O . LEU A 1 174 ? 2.973 3.345 -9.635 1.00 96.31 174 LEU A O 1
ATOM 1374 N N . ALA A 1 175 ? 2.685 2.116 -11.492 1.00 96.88 175 ALA A N 1
ATOM 1375 C CA . ALA A 1 175 ? 2.351 3.248 -12.348 1.00 96.88 175 ALA A CA 1
ATOM 1376 C C . ALA A 1 175 ? 1.099 3.972 -11.834 1.00 96.88 175 ALA A C 1
ATOM 1378 O O . ALA A 1 175 ? 1.121 5.191 -11.674 1.00 96.88 175 ALA A O 1
ATOM 1379 N N . ARG A 1 176 ? 0.037 3.228 -11.494 1.00 97.06 176 ARG A N 1
ATOM 1380 C CA . ARG A 1 176 ? -1.198 3.797 -10.939 1.00 97.06 176 ARG A CA 1
ATOM 1381 C C . ARG A 1 176 ? -0.940 4.572 -9.647 1.00 97.06 176 ARG A C 1
ATOM 1383 O O . ARG A 1 176 ? -1.279 5.751 -9.569 1.00 97.06 176 ARG A O 1
ATOM 1390 N N . ALA A 1 177 ? -0.276 3.962 -8.666 1.00 96.69 177 ALA A N 1
ATOM 1391 C CA . ALA A 1 177 ? 0.045 4.643 -7.412 1.00 96.69 177 ALA A CA 1
ATOM 1392 C C . ALA A 1 177 ? 0.945 5.875 -7.625 1.00 96.69 177 ALA A C 1
ATOM 1394 O O . ALA A 1 177 ? 0.782 6.888 -6.945 1.00 96.69 177 ALA A O 1
ATOM 1395 N N . SER A 1 178 ? 1.856 5.826 -8.602 1.00 95.75 178 SER A N 1
ATOM 1396 C CA . SER A 1 178 ? 2.665 6.985 -8.983 1.00 95.75 178 SER A CA 1
ATOM 1397 C C . SER A 1 178 ? 1.807 8.116 -9.558 1.00 95.75 178 SER A C 1
ATOM 1399 O O . SER A 1 178 ? 1.983 9.266 -9.158 1.00 95.75 178 SER A O 1
ATOM 1401 N N . THR A 1 179 ? 0.835 7.811 -10.428 1.00 95.44 179 THR A N 1
ATOM 1402 C CA . THR A 1 179 ? -0.095 8.821 -10.971 1.00 95.44 179 THR A CA 1
ATOM 1403 C C . THR A 1 179 ? -1.006 9.438 -9.909 1.00 95.44 179 THR A C 1
ATOM 1405 O O . THR A 1 179 ? -1.400 10.594 -10.040 1.00 95.44 179 THR A O 1
ATOM 1408 N N . GLU A 1 180 ? -1.286 8.705 -8.832 1.00 94.06 180 GLU A N 1
ATOM 1409 C CA . GLU A 1 180 ? -2.024 9.192 -7.660 1.00 94.06 180 GLU A CA 1
ATOM 1410 C C . GLU A 1 180 ? -1.149 10.018 -6.695 1.00 94.06 180 GLU A C 1
ATOM 1412 O O . GLU A 1 180 ? -1.653 10.578 -5.723 1.00 94.06 180 GLU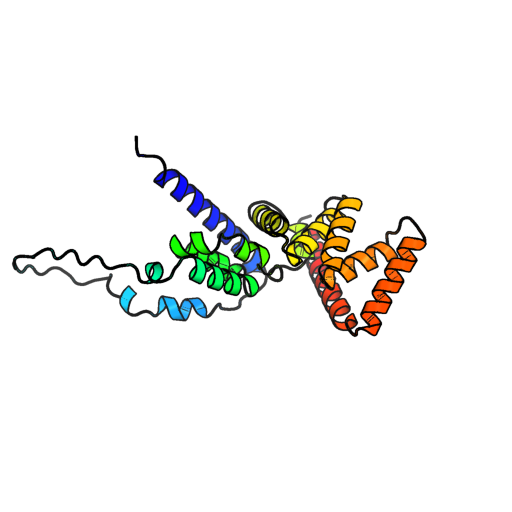 A O 1
ATOM 1417 N N . GLY A 1 181 ? 0.152 10.147 -6.980 1.00 91.19 181 GLY A N 1
ATOM 1418 C CA . GLY A 1 181 ? 1.077 11.018 -6.256 1.00 91.19 181 GLY A CA 1
ATOM 1419 C C . GLY A 1 181 ? 2.004 10.310 -5.268 1.00 91.19 181 GLY A C 1
ATOM 1420 O O . GLY A 1 181 ? 2.733 10.999 -4.552 1.00 91.19 181 GLY A O 1
ATOM 1421 N N . SER A 1 182 ? 2.029 8.970 -5.219 1.00 92.00 182 SER A N 1
ATOM 1422 C CA . SER A 1 182 ? 3.035 8.267 -4.411 1.00 92.00 182 SER A CA 1
ATOM 1423 C C . SER A 1 182 ? 4.421 8.415 -5.028 1.00 92.00 182 SER A C 1
ATOM 1425 O O . SER A 1 182 ? 4.710 7.948 -6.134 1.00 92.00 182 SER A O 1
ATOM 1427 N N . VAL A 1 183 ? 5.298 9.046 -4.255 1.00 90.38 183 VAL A N 1
ATOM 1428 C CA . VAL A 1 183 ? 6.702 9.244 -4.603 1.00 90.38 183 VAL A CA 1
ATOM 1429 C C . VAL A 1 183 ? 7.447 7.905 -4.562 1.00 90.38 183 VAL A C 1
ATOM 1431 O O . VAL A 1 183 ? 8.221 7.610 -5.470 1.00 90.38 183 VAL A O 1
ATOM 1434 N N . GLU A 1 184 ? 7.160 7.045 -3.579 1.00 88.75 184 GLU A N 1
ATOM 1435 C CA . GLU A 1 184 ? 7.738 5.699 -3.481 1.00 88.75 184 GLU A CA 1
ATOM 1436 C C . GLU A 1 184 ? 7.372 4.825 -4.683 1.00 88.75 184 GLU A C 1
ATOM 1438 O O . GLU A 1 184 ? 8.240 4.154 -5.242 1.00 88.75 184 GLU A O 1
ATOM 1443 N N . ALA A 1 185 ? 6.104 4.847 -5.111 1.00 93.44 185 ALA A N 1
ATOM 1444 C CA . ALA A 1 185 ? 5.672 4.126 -6.304 1.00 93.44 185 ALA A CA 1
ATOM 1445 C C . ALA A 1 185 ? 6.394 4.631 -7.554 1.00 93.44 185 ALA A C 1
ATOM 1447 O O . ALA A 1 185 ? 6.846 3.828 -8.368 1.00 93.44 185 ALA A O 1
ATOM 1448 N N . GLY A 1 186 ? 6.549 5.953 -7.670 1.00 93.94 186 GLY A N 1
ATOM 1449 C CA . GLY A 1 186 ? 7.298 6.581 -8.751 1.00 93.94 186 GLY A CA 1
ATOM 1450 C C . GLY A 1 186 ? 8.749 6.112 -8.815 1.00 93.94 186 GLY A C 1
ATOM 1451 O O . GLY A 1 186 ? 9.220 5.783 -9.899 1.00 93.94 186 GLY A O 1
ATOM 1452 N N . TYR A 1 187 ? 9.424 6.007 -7.666 1.00 90.69 187 TYR A N 1
ATOM 1453 C CA . TYR A 1 187 ? 10.790 5.486 -7.581 1.00 90.69 187 TYR A CA 1
ATOM 1454 C C . TYR A 1 187 ? 10.915 4.014 -7.943 1.00 90.69 187 TYR A C 1
ATOM 1456 O O . TYR A 1 187 ? 11.852 3.627 -8.637 1.00 90.69 187 TYR A O 1
ATOM 1464 N N . LEU A 1 188 ? 10.000 3.179 -7.451 1.00 90.38 188 LEU A N 1
ATOM 1465 C CA . LEU A 1 188 ? 9.994 1.762 -7.795 1.00 90.38 188 LEU A CA 1
ATOM 1466 C C . LEU A 1 188 ? 9.750 1.577 -9.291 1.00 90.38 188 LEU A C 1
ATOM 1468 O O . LEU A 1 188 ? 10.500 0.864 -9.946 1.00 90.38 188 LEU A O 1
ATOM 1472 N N . TYR A 1 189 ? 8.746 2.262 -9.835 1.00 94.31 189 TYR A N 1
ATOM 1473 C CA . TYR A 1 189 ? 8.399 2.182 -11.247 1.00 94.31 189 TYR A CA 1
ATOM 1474 C C . TYR A 1 189 ? 9.544 2.661 -12.149 1.00 94.31 189 TYR A C 1
ATOM 1476 O O . TYR A 1 189 ? 9.930 1.946 -13.069 1.00 94.31 189 TYR A O 1
ATOM 1484 N N . SER A 1 190 ? 10.146 3.821 -11.861 1.00 93.25 190 SER A N 1
ATOM 1485 C CA . SER A 1 190 ? 11.266 4.344 -12.653 1.00 93.25 190 SER A CA 1
ATOM 1486 C C . SER A 1 190 ? 12.503 3.448 -12.589 1.00 93.25 190 SER A C 1
ATOM 1488 O O . SER A 1 190 ? 13.174 3.261 -13.598 1.00 93.25 190 SER A O 1
ATOM 1490 N N . MET A 1 191 ? 12.799 2.863 -11.428 1.00 89.56 191 MET A N 1
ATOM 1491 C CA . MET A 1 191 ? 13.910 1.928 -11.264 1.00 89.56 191 MET A CA 1
ATOM 1492 C C . MET A 1 191 ? 13.693 0.650 -12.077 1.00 89.56 191 MET A C 1
ATOM 1494 O O . MET A 1 191 ? 14.617 0.199 -12.747 1.00 89.56 191 MET A O 1
ATOM 1498 N N . LEU A 1 192 ? 12.482 0.090 -12.053 1.00 90.19 192 LEU A N 1
ATOM 1499 C CA . LEU A 1 192 ? 12.151 -1.096 -12.842 1.00 90.19 192 LEU A CA 1
ATOM 1500 C C . LEU A 1 192 ? 12.238 -0.803 -14.344 1.00 90.19 192 LEU A C 1
ATOM 1502 O O . LEU A 1 192 ? 12.897 -1.549 -15.057 1.00 90.19 192 LEU A O 1
ATOM 1506 N N . LEU A 1 193 ? 11.733 0.350 -14.796 1.00 91.44 193 LEU A N 1
ATOM 1507 C CA . LEU A 1 193 ? 11.937 0.824 -16.170 1.00 91.44 193 LEU A CA 1
ATOM 1508 C C . LEU A 1 193 ? 13.421 0.998 -16.538 1.00 91.44 193 LEU A C 1
ATOM 1510 O O . LEU A 1 193 ? 13.803 0.831 -17.684 1.00 91.44 193 LEU A O 1
ATOM 1514 N N . MET A 1 194 ? 14.301 1.349 -15.601 1.00 88.38 194 MET A N 1
ATOM 1515 C CA . MET A 1 194 ? 15.726 1.509 -15.912 1.00 88.38 194 MET A CA 1
ATOM 1516 C C . MET A 1 194 ? 16.479 0.177 -15.970 1.00 88.38 194 MET A C 1
ATOM 1518 O O . MET A 1 194 ? 17.362 0.016 -16.811 1.00 88.38 194 MET A O 1
ATOM 1522 N N . PHE A 1 195 ? 16.170 -0.759 -15.071 1.00 82.62 195 PHE A N 1
ATOM 1523 C CA . PHE A 1 195 ? 16.985 -1.961 -14.854 1.00 82.62 195 PHE A CA 1
ATOM 1524 C C . PHE A 1 195 ? 16.377 -3.256 -15.396 1.00 82.62 195 PHE A C 1
ATOM 1526 O O . PHE A 1 195 ? 17.113 -4.228 -15.546 1.00 82.62 195 PHE A O 1
ATOM 1533 N N . ASP A 1 196 ? 15.080 -3.269 -15.687 1.00 82.06 196 ASP A N 1
ATOM 1534 C CA . ASP A 1 196 ? 14.325 -4.445 -16.130 1.00 82.06 196 ASP A CA 1
ATOM 1535 C C . ASP A 1 196 ? 13.369 -4.066 -17.280 1.00 82.06 196 ASP A C 1
ATOM 1537 O O . ASP A 1 196 ? 12.198 -4.434 -17.292 1.00 82.06 196 ASP A O 1
ATOM 1541 N N . HIS A 1 197 ? 13.864 -3.245 -18.216 1.00 80.56 197 HIS A N 1
ATOM 1542 C CA . HIS A 1 197 ? 13.117 -2.785 -19.391 1.00 80.56 197 HIS A CA 1
ATOM 1543 C C . HIS A 1 197 ? 13.065 -3.826 -20.504 1.00 80.56 197 HIS A C 1
ATOM 1545 O O . HIS A 1 197 ? 14.022 -4.571 -20.728 1.00 80.56 197 HIS A O 1
ATOM 1551 N N . GLU A 1 198 ? 11.982 -3.777 -21.279 1.00 79.69 198 GLU A N 1
ATOM 1552 C CA . GLU A 1 198 ? 11.882 -4.508 -22.542 1.00 79.69 198 GLU A CA 1
ATOM 1553 C C . GLU A 1 198 ? 12.584 -3.764 -23.691 1.00 79.69 198 GLU A C 1
ATOM 1555 O O . GLU A 1 198 ? 13.173 -4.402 -24.568 1.00 79.69 198 GLU A O 1
ATOM 1560 N N . ASP A 1 199 ? 12.567 -2.424 -23.674 1.00 91.19 199 ASP A N 1
ATOM 1561 C CA . ASP A 1 199 ? 13.127 -1.582 -24.731 1.00 91.19 199 ASP A CA 1
ATOM 1562 C C . ASP A 1 199 ? 13.799 -0.281 -24.235 1.00 91.19 199 ASP A C 1
ATOM 1564 O O . ASP A 1 199 ? 13.826 0.059 -23.051 1.00 91.19 199 ASP A O 1
ATOM 1568 N N . GLU A 1 200 ? 14.416 0.443 -25.172 1.00 92.75 200 GLU A N 1
ATOM 1569 C CA . GLU A 1 200 ? 15.125 1.696 -24.890 1.00 92.75 200 GLU A CA 1
ATOM 1570 C C . GLU A 1 200 ? 14.172 2.847 -24.513 1.00 92.75 200 GLU A C 1
ATOM 1572 O O . GLU A 1 200 ? 14.578 3.763 -23.796 1.00 92.75 200 GLU A O 1
ATOM 1577 N N . GLU A 1 201 ? 12.911 2.809 -24.958 1.00 94.50 201 GLU A N 1
ATOM 1578 C CA . GLU A 1 201 ? 11.913 3.836 -24.642 1.00 94.50 201 GLU A CA 1
ATOM 1579 C C . GLU A 1 201 ? 11.562 3.801 -23.150 1.00 94.50 201 GLU A C 1
ATOM 1581 O O . GLU A 1 201 ? 11.572 4.847 -22.490 1.00 94.50 201 GLU A O 1
ATOM 1586 N N . ASP A 1 202 ? 11.361 2.604 -22.598 1.00 91.88 202 ASP A N 1
ATOM 1587 C CA . ASP A 1 202 ? 11.156 2.387 -21.167 1.00 91.88 202 ASP A CA 1
ATOM 1588 C C . ASP A 1 202 ? 12.342 2.893 -20.342 1.00 91.88 202 ASP A C 1
ATOM 1590 O O . ASP A 1 202 ? 12.162 3.655 -19.385 1.00 91.88 202 ASP A O 1
ATOM 1594 N N . MET A 1 203 ? 13.568 2.560 -20.751 1.00 92.50 203 MET A N 1
ATOM 1595 C CA . MET A 1 203 ? 14.777 3.031 -20.073 1.00 92.50 203 MET A CA 1
ATOM 1596 C C . MET A 1 203 ? 14.859 4.563 -20.058 1.00 92.50 203 MET A C 1
ATOM 1598 O O . MET A 1 203 ? 15.070 5.167 -18.999 1.00 92.50 203 MET A O 1
ATOM 1602 N N . VAL A 1 204 ? 14.631 5.212 -21.206 1.00 95.75 204 VAL A N 1
ATOM 1603 C CA . VAL A 1 204 ? 14.623 6.679 -21.312 1.00 95.75 204 VAL A CA 1
ATOM 1604 C C . VAL A 1 204 ? 13.539 7.281 -20.420 1.00 95.75 204 VAL A C 1
ATOM 1606 O O . VAL A 1 204 ? 13.797 8.267 -19.721 1.00 95.75 204 VAL A O 1
ATOM 1609 N N . ARG A 1 205 ? 12.346 6.682 -20.389 1.00 94.94 205 ARG A N 1
ATOM 1610 C CA . ARG A 1 205 ? 11.247 7.114 -19.522 1.00 94.94 205 ARG A CA 1
ATOM 1611 C C . ARG A 1 205 ? 11.625 7.015 -18.045 1.00 94.94 205 ARG A C 1
ATOM 1613 O O . ARG A 1 205 ? 11.412 7.974 -17.301 1.00 94.94 205 ARG A O 1
ATOM 1620 N N . GLY A 1 206 ? 12.234 5.908 -17.623 1.00 92.81 206 GLY A N 1
ATOM 1621 C CA . GLY A 1 206 ? 12.724 5.723 -16.257 1.00 92.81 206 GLY A CA 1
ATOM 1622 C C . GLY A 1 206 ? 13.752 6.787 -15.854 1.00 92.81 206 GLY A C 1
ATOM 1623 O O . GLY A 1 206 ? 13.621 7.413 -14.798 1.00 92.81 206 GLY A O 1
ATOM 1624 N N . VAL A 1 207 ? 14.719 7.082 -16.730 1.00 92.75 207 VAL A N 1
ATOM 1625 C CA . VAL A 1 207 ? 15.731 8.132 -16.508 1.00 92.75 207 VAL A CA 1
ATOM 1626 C C . VAL A 1 207 ? 15.092 9.518 -16.386 1.00 92.75 207 VAL A C 1
ATOM 1628 O O . VAL A 1 207 ? 15.441 10.277 -15.481 1.00 92.75 207 VAL A O 1
ATOM 1631 N N . GLN A 1 208 ? 14.136 9.854 -17.255 1.00 95.19 208 GLN A N 1
ATOM 1632 C CA . GLN A 1 208 ? 13.430 11.139 -17.202 1.00 95.19 208 GLN A CA 1
ATOM 1633 C C . GLN A 1 208 ? 12.638 11.310 -15.901 1.00 95.19 208 GLN A C 1
ATOM 1635 O O . GLN A 1 208 ? 12.653 12.393 -15.313 1.00 95.19 208 GLN A O 1
ATOM 1640 N N . MET A 1 209 ? 11.985 10.248 -15.421 1.00 93.56 209 MET A N 1
ATOM 1641 C CA . MET A 1 209 ? 11.290 10.269 -14.131 1.00 93.56 209 MET A CA 1
ATOM 1642 C C . MET A 1 209 ? 12.265 10.516 -12.973 1.00 93.56 209 MET A C 1
ATOM 1644 O O . MET A 1 209 ? 12.023 11.397 -12.146 1.00 93.56 209 MET A O 1
ATOM 1648 N N . MET A 1 210 ? 13.396 9.803 -12.942 1.00 89.00 210 MET A N 1
ATOM 1649 C CA . MET A 1 210 ? 14.435 9.996 -11.921 1.00 89.00 210 MET A CA 1
ATOM 1650 C C . MET A 1 210 ? 15.013 11.413 -11.928 1.00 89.00 210 MET A C 1
ATOM 1652 O O . MET A 1 210 ? 15.210 12.012 -10.868 1.00 89.00 210 MET A O 1
ATOM 1656 N N . GLU A 1 211 ? 15.237 11.979 -13.111 1.00 91.62 211 GLU A N 1
ATOM 1657 C CA . GLU A 1 211 ? 15.681 13.362 -13.258 1.00 91.62 211 GLU A CA 1
ATOM 1658 C C . GLU A 1 211 ? 14.621 14.358 -12.761 1.00 91.62 211 GLU A C 1
ATOM 1660 O O . GLU A 1 211 ? 14.952 15.327 -12.076 1.00 91.62 211 GLU A O 1
ATOM 1665 N N . GLY A 1 212 ? 13.338 14.080 -13.013 1.00 91.69 212 GLY A N 1
ATOM 1666 C CA . GLY A 1 212 ? 12.219 14.834 -12.451 1.00 91.69 212 GLY A CA 1
ATOM 1667 C C . GLY A 1 212 ? 12.253 14.879 -10.921 1.00 91.69 212 GLY A C 1
ATOM 1668 O O . GLY A 1 212 ? 12.175 15.963 -10.340 1.00 91.69 212 GLY A O 1
ATOM 1669 N N . PHE A 1 213 ? 12.461 13.731 -10.268 1.00 89.75 213 PHE A N 1
ATOM 1670 C CA . PHE A 1 213 ? 12.594 13.650 -8.807 1.00 89.75 213 PHE A CA 1
ATOM 1671 C C . PHE A 1 213 ? 13.835 14.372 -8.270 1.00 89.75 213 PHE A C 1
ATOM 1673 O O . PHE A 1 213 ? 13.816 14.958 -7.183 1.00 89.75 213 PHE A O 1
ATOM 1680 N N . ARG A 1 214 ? 14.935 14.358 -9.029 1.00 88.44 214 ARG A N 1
ATOM 1681 C CA . ARG A 1 214 ? 16.148 15.103 -8.683 1.00 88.44 214 ARG A CA 1
ATOM 1682 C C . ARG A 1 214 ? 15.897 16.610 -8.718 1.00 88.44 214 ARG A C 1
ATOM 1684 O O . ARG A 1 214 ? 16.278 17.310 -7.782 1.00 88.44 214 ARG A O 1
ATOM 1691 N N . ILE A 1 215 ? 15.252 17.105 -9.776 1.00 92.12 215 ILE A N 1
ATOM 1692 C CA . ILE A 1 215 ? 14.930 18.528 -9.956 1.00 92.12 215 ILE A CA 1
ATOM 1693 C C . ILE A 1 215 ? 13.913 19.001 -8.909 1.00 92.12 215 ILE A C 1
ATOM 1695 O O . ILE A 1 215 ? 14.044 20.113 -8.400 1.00 92.12 215 ILE A O 1
ATOM 1699 N N . SER A 1 216 ? 12.940 18.162 -8.540 1.00 90.25 216 SER A N 1
ATOM 1700 C CA . SER A 1 216 ? 11.948 18.476 -7.503 1.00 90.25 216 SER A CA 1
ATOM 1701 C C . SER A 1 216 ? 12.497 18.400 -6.069 1.00 90.25 216 SER A C 1
ATOM 1703 O O . SER A 1 216 ? 11.782 18.735 -5.126 1.00 90.25 216 SER A O 1
ATOM 1705 N N . GLY A 1 217 ? 13.756 17.981 -5.882 1.00 87.06 217 GLY A N 1
ATOM 1706 C CA . GLY A 1 217 ? 14.390 17.865 -4.566 1.00 87.06 217 GLY A CA 1
ATOM 1707 C C . GLY A 1 217 ? 13.935 16.649 -3.754 1.00 87.06 217 GLY A C 1
ATOM 1708 O O . GLY A 1 217 ? 14.145 16.609 -2.546 1.00 87.06 217 GLY A O 1
ATOM 1709 N N . GLN A 1 218 ? 13.329 15.643 -4.388 1.00 85.69 218 GLN A N 1
ATOM 1710 C CA . GLN A 1 218 ? 12.805 14.460 -3.697 1.00 85.69 218 GLN A CA 1
ATOM 1711 C C . GLN A 1 218 ? 13.863 13.356 -3.493 1.00 85.69 218 GLN A C 1
ATOM 1713 O O . GLN A 1 218 ? 13.607 12.381 -2.788 1.00 85.69 218 GLN A O 1
ATOM 1718 N N . LEU A 1 219 ? 15.081 13.518 -4.024 1.00 75.25 219 LEU A N 1
ATOM 1719 C CA . LEU A 1 219 ? 16.153 12.508 -3.993 1.00 75.25 219 LEU A CA 1
ATOM 1720 C C . LEU A 1 219 ? 16.566 12.037 -2.578 1.00 75.25 219 LEU A C 1
ATOM 1722 O O . LEU A 1 219 ? 17.023 10.906 -2.397 1.00 75.25 219 LEU A O 1
ATOM 1726 N N . GLU A 1 220 ? 16.399 12.869 -1.550 1.00 74.69 220 GLU A N 1
ATOM 1727 C CA . GLU A 1 220 ? 16.652 12.457 -0.161 1.00 74.69 220 GLU A CA 1
ATOM 1728 C C . GLU A 1 220 ? 15.630 11.405 0.308 1.00 74.69 220 GLU A C 1
ATOM 1730 O O . GLU A 1 220 ? 15.998 10.399 0.917 1.00 74.69 220 GLU A O 1
ATOM 1735 N N . SER A 1 221 ? 14.357 11.573 -0.071 1.00 75.88 221 SER A N 1
ATOM 1736 C CA . SER A 1 221 ? 13.299 10.582 0.162 1.00 75.88 221 SER A CA 1
ATOM 1737 C C . SER A 1 221 ? 13.606 9.259 -0.552 1.00 75.88 221 SER A C 1
ATOM 1739 O O . SER A 1 221 ? 13.476 8.203 0.065 1.00 75.88 221 SER A O 1
ATOM 1741 N N . TYR A 1 222 ? 14.134 9.304 -1.782 1.00 71.75 222 TYR A N 1
ATOM 1742 C CA . TYR A 1 222 ? 14.585 8.111 -2.516 1.00 71.75 222 TYR A CA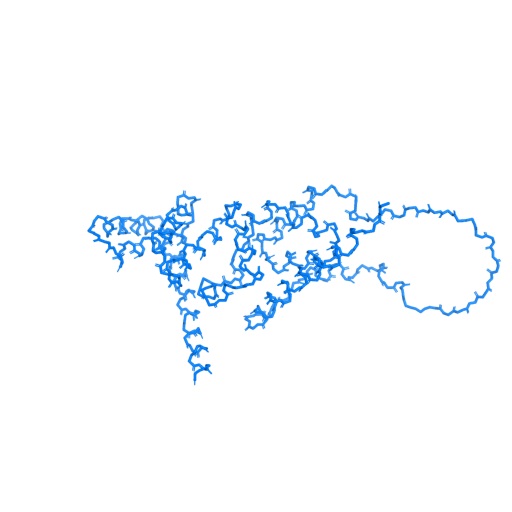 1
ATOM 1743 C C . TYR A 1 222 ? 15.660 7.325 -1.765 1.00 71.75 222 TYR A C 1
ATOM 1745 O O . TYR A 1 222 ? 15.563 6.111 -1.596 1.00 71.75 222 TYR A O 1
ATOM 1753 N N . THR A 1 223 ? 16.696 8.026 -1.300 1.00 72.44 223 THR A N 1
ATOM 1754 C CA . THR A 1 223 ? 17.840 7.396 -0.631 1.00 72.44 223 THR A CA 1
ATOM 1755 C C . THR A 1 223 ? 17.407 6.747 0.678 1.00 72.44 223 THR A C 1
ATOM 1757 O O . THR A 1 223 ? 17.812 5.622 0.980 1.00 72.44 223 THR A O 1
ATOM 1760 N N . ASN A 1 224 ? 16.539 7.422 1.433 1.00 76.19 224 ASN A N 1
ATOM 1761 C CA . ASN A 1 224 ? 15.964 6.885 2.661 1.00 76.19 224 ASN A CA 1
ATOM 1762 C C . ASN A 1 224 ? 15.092 5.655 2.385 1.00 76.19 224 ASN A C 1
ATOM 1764 O O . ASN A 1 224 ? 15.254 4.639 3.060 1.00 76.19 224 ASN A O 1
ATOM 1768 N N . PHE A 1 225 ? 14.240 5.719 1.360 1.00 72.75 225 PHE A N 1
ATOM 1769 C CA . PHE A 1 225 ? 13.392 4.611 0.929 1.00 72.75 225 PHE A CA 1
ATOM 1770 C C . PHE A 1 225 ? 14.213 3.375 0.532 1.00 72.75 225 PHE A C 1
ATOM 1772 O O . PHE A 1 225 ? 14.013 2.295 1.085 1.00 72.75 225 PHE A O 1
ATOM 1779 N N . LEU A 1 226 ? 15.200 3.528 -0.356 1.00 70.56 226 LEU A N 1
ATOM 1780 C CA . LEU A 1 226 ? 16.083 2.428 -0.750 1.00 70.56 226 LEU A CA 1
ATOM 1781 C C . LEU A 1 226 ? 16.872 1.860 0.426 1.00 70.56 226 LEU A C 1
ATOM 1783 O O . LEU A 1 226 ? 17.049 0.648 0.538 1.00 70.56 226 LEU A O 1
ATOM 1787 N N . THR A 1 227 ? 17.351 2.730 1.311 1.00 75.31 227 THR A N 1
ATOM 1788 C CA . THR A 1 227 ? 18.083 2.305 2.503 1.00 75.31 227 THR A CA 1
ATOM 1789 C C . THR A 1 227 ? 17.200 1.449 3.409 1.00 75.31 227 THR A C 1
ATOM 1791 O O . THR A 1 227 ? 17.685 0.454 3.943 1.00 75.31 227 THR A O 1
ATOM 1794 N N . ASP A 1 228 ? 15.922 1.797 3.575 1.00 71.75 228 ASP A N 1
ATOM 1795 C CA . ASP A 1 228 ? 14.957 1.005 4.345 1.00 71.75 228 ASP A CA 1
ATOM 1796 C C . ASP A 1 228 ? 14.726 -0.378 3.715 1.00 71.75 228 ASP A C 1
ATOM 1798 O O . ASP A 1 228 ? 14.895 -1.406 4.378 1.00 71.75 228 ASP A O 1
ATOM 1802 N N . VAL A 1 229 ? 14.479 -0.417 2.399 1.00 68.50 229 VAL A N 1
ATOM 1803 C CA . VAL A 1 229 ? 14.330 -1.668 1.634 1.00 68.50 229 VAL A CA 1
ATOM 1804 C C . VAL A 1 229 ? 15.570 -2.563 1.783 1.00 68.50 229 VAL A C 1
ATOM 1806 O O . VAL A 1 229 ? 15.451 -3.757 2.073 1.00 68.50 229 VAL A O 1
ATOM 1809 N N . CYS A 1 230 ? 16.773 -2.003 1.640 1.00 68.50 230 CYS A N 1
ATOM 1810 C CA . CYS A 1 230 ? 18.036 -2.745 1.708 1.00 68.50 230 CYS A CA 1
ATOM 1811 C C . CYS A 1 230 ? 18.400 -3.215 3.125 1.00 68.50 230 CYS A C 1
ATOM 1813 O O . CYS A 1 230 ? 18.895 -4.337 3.295 1.00 68.50 230 CYS A O 1
ATOM 1815 N N . LYS A 1 231 ? 18.154 -2.386 4.151 1.00 69.88 231 LYS A N 1
ATOM 1816 C CA . LYS A 1 231 ? 18.383 -2.749 5.561 1.00 69.88 231 LYS A CA 1
ATOM 1817 C C . LYS A 1 231 ? 17.600 -3.998 5.919 1.00 69.88 231 LYS A C 1
ATOM 1819 O O . LYS A 1 231 ? 18.175 -4.959 6.429 1.00 69.88 231 LYS A O 1
ATOM 1824 N N . ASP A 1 232 ? 16.314 -4.010 5.587 1.00 68.00 232 ASP A N 1
ATOM 1825 C CA . ASP A 1 232 ? 15.487 -5.166 5.880 1.00 68.00 232 ASP A CA 1
ATOM 1826 C C . ASP A 1 232 ? 15.804 -6.348 4.971 1.00 68.00 232 ASP A C 1
ATOM 1828 O O . ASP A 1 232 ? 15.804 -7.466 5.460 1.00 68.00 232 ASP A O 1
ATOM 1832 N N . THR A 1 233 ? 16.193 -6.145 3.709 1.00 61.97 233 THR A N 1
ATOM 1833 C CA . THR A 1 233 ? 16.639 -7.253 2.839 1.00 61.97 233 THR A CA 1
ATOM 1834 C C . THR A 1 233 ? 17.854 -7.989 3.418 1.00 61.97 233 THR A C 1
ATOM 1836 O O . THR A 1 233 ? 17.915 -9.215 3.363 1.00 61.97 233 THR A O 1
ATOM 1839 N N . THR A 1 234 ? 18.788 -7.275 4.052 1.00 60.59 234 THR A N 1
ATOM 1840 C CA . THR A 1 234 ? 19.945 -7.890 4.729 1.00 60.59 234 THR A CA 1
ATOM 1841 C C . THR A 1 234 ? 19.513 -8.714 5.945 1.00 60.59 234 THR A C 1
ATOM 1843 O O . THR A 1 234 ? 19.961 -9.845 6.125 1.00 60.59 234 THR A O 1
ATOM 1846 N N . VAL A 1 235 ? 18.603 -8.177 6.766 1.00 58.88 235 VAL A N 1
ATOM 1847 C CA . VAL A 1 235 ? 18.011 -8.893 7.913 1.00 58.88 235 VAL A CA 1
ATOM 1848 C C . VAL A 1 235 ? 17.241 -10.130 7.445 1.00 58.88 235 VAL A C 1
ATOM 1850 O O . VAL A 1 235 ? 17.354 -11.199 8.037 1.00 58.88 235 VAL A O 1
ATOM 1853 N N . ILE A 1 236 ? 16.513 -10.000 6.342 1.00 55.34 236 ILE A N 1
ATOM 1854 C CA . ILE A 1 236 ? 15.707 -11.045 5.719 1.00 55.34 236 ILE A CA 1
ATOM 1855 C C . ILE A 1 236 ? 16.579 -12.167 5.176 1.00 55.34 236 ILE A C 1
ATOM 1857 O O . ILE A 1 236 ? 16.312 -13.320 5.493 1.00 55.34 236 ILE A O 1
ATOM 1861 N N . LEU A 1 237 ? 17.624 -11.855 4.406 1.00 56.53 237 LEU A N 1
ATOM 1862 C CA . LEU A 1 237 ? 18.566 -12.855 3.907 1.00 56.53 237 LEU A CA 1
ATOM 1863 C C . LEU A 1 237 ? 19.204 -13.610 5.074 1.00 56.53 237 LEU A C 1
ATOM 1865 O O . LEU A 1 237 ? 19.206 -14.837 5.071 1.00 56.53 237 LEU A O 1
ATOM 1869 N N . ASN A 1 238 ? 19.650 -12.899 6.112 1.00 55.28 238 ASN A N 1
ATOM 1870 C CA . ASN A 1 238 ? 20.218 -13.516 7.311 1.00 55.28 238 ASN A CA 1
ATOM 1871 C C . ASN A 1 238 ? 19.224 -14.443 8.027 1.00 55.28 238 ASN A C 1
ATOM 1873 O O . ASN A 1 238 ? 19.602 -15.533 8.450 1.00 55.28 238 ASN A O 1
ATOM 1877 N N . GLU A 1 239 ? 17.955 -14.050 8.148 1.00 52.78 239 GLU A N 1
ATOM 1878 C CA . GLU A 1 239 ? 16.937 -14.878 8.797 1.00 52.78 239 GLU A CA 1
ATOM 1879 C C . GLU A 1 239 ? 16.472 -16.055 7.925 1.00 52.78 239 GLU A C 1
ATOM 1881 O O . GLU A 1 239 ? 16.116 -17.109 8.452 1.00 52.78 239 GLU A O 1
ATOM 1886 N N . LEU A 1 240 ? 16.519 -15.914 6.599 1.00 41.03 240 LEU A N 1
ATOM 1887 C CA . LEU A 1 240 ? 16.266 -16.999 5.653 1.00 41.03 240 LEU A CA 1
ATOM 1888 C C . LEU A 1 240 ? 17.398 -18.037 5.701 1.00 41.03 240 LEU A C 1
ATOM 1890 O O . LEU A 1 240 ? 17.120 -19.231 5.762 1.00 41.03 240 LEU A O 1
ATOM 1894 N N . PHE A 1 241 ? 18.657 -17.586 5.761 1.00 44.38 241 PHE A N 1
ATOM 1895 C CA . PHE A 1 241 ? 19.827 -18.453 5.931 1.00 44.38 241 PHE A CA 1
ATOM 1896 C C . PHE A 1 241 ? 19.889 -19.110 7.314 1.00 44.38 241 PHE A C 1
ATOM 1898 O O . PHE A 1 241 ? 20.333 -20.242 7.411 1.00 44.38 241 PHE A O 1
ATOM 1905 N N . ALA A 1 242 ? 19.407 -18.460 8.377 1.00 43.19 242 ALA A N 1
ATOM 1906 C CA . ALA A 1 242 ? 19.357 -19.053 9.718 1.00 43.19 242 ALA A CA 1
ATOM 1907 C C . ALA A 1 242 ? 18.315 -20.183 9.867 1.00 43.19 242 ALA A C 1
ATOM 1909 O O . ALA A 1 242 ? 18.292 -20.871 10.889 1.00 43.19 242 ALA A O 1
ATOM 1910 N N . ARG A 1 243 ? 17.419 -20.346 8.886 1.00 40.19 243 ARG A N 1
ATOM 1911 C CA . ARG A 1 243 ? 16.386 -21.394 8.852 1.00 40.19 243 ARG A CA 1
ATOM 1912 C C . ARG A 1 243 ? 16.760 -22.585 7.957 1.00 40.19 243 ARG A C 1
ATOM 1914 O O . ARG A 1 243 ? 15.952 -23.509 7.856 1.00 40.19 243 ARG A O 1
ATOM 1921 N N . ILE A 1 244 ? 17.934 -22.551 7.320 1.00 38.16 244 ILE A N 1
ATOM 1922 C CA . ILE A 1 244 ? 18.516 -23.610 6.476 1.00 38.16 244 ILE A CA 1
ATOM 1923 C C . ILE A 1 244 ? 19.683 -24.240 7.235 1.00 38.16 244 ILE A C 1
ATOM 1925 O O . ILE A 1 244 ? 19.773 -25.487 7.221 1.00 38.16 244 ILE A O 1
#

Sequence (244 aa):
MGASNDSLLSVLCVHCLAEFEYMKRQNARSSVTNSSILFIISNNPSTKFLQMAGSSEKDTKKVDVFVQHECPLNLLPREIWSIIATMVTSNSIEDLFNMQATCKVFLGAARSDAVYKHATMSYKSLARFLLNLDGPERRFLDHCVEVENVDAIVRHGFAEYLRFGRLDKGMELLARASTEGSVEAGYLYSMLLMFDHEDEEDMVRGVQMMEGFRISGQLESYTNFLTDVCKDTTVILNELFARI

Secondary structure (DSSP, 8-state):
---SHHHHHHHHHHHHHHHHHHHHHHHTTT-----THHHHHHT-GGGGGGS--------------------GGGGS-HHHHHHHHHHHHHH-HHHHHHHHHH-HHHHHHTTSHHHHHT---TTS-HHHHHHH--THHHHHHHHHHHTT-HHHHHHHHHHHHHTT--HHHHHHHHHHHHHTT-HHHHHHHHHHHHHS-SSHHHHHHHHHHHHHHHHTT-HHHHHHHHHHHHHHHHHHHHHHHTT-